Protein AF-A0A084EBQ3-F1 (afdb_monomer_lite)

pLDDT: mean 86.1, std 9.28, range [43.44, 96.06]

Foldseek 3Di:
DVLLVLLLVQLVVLVVVCCVVCVVVVVVCVVCVVVVLVVLVVVLVVVLVVLCVCLVVVLCCCVCVVVVHDCPDPVNVVVVVVSVVVSVVVSVCSNCVVSSVVRSPDNPPCPVHPDDDDDPVRQVVQQPDLDAFFPAADPVPRGTGHDPDPDDDDDDDDPPPQCVPGGVLVRLLRVLDDDDDDDPPCPSCVNRVVNNVVSVPD

Organism: Sphingobium yanoikuyae (NCBI:txid13690)

Radius of gyration: 32.43 Å; chains: 1; bounding box: 69×34×91 Å

Secondary structure (DSSP, 8-state):
-HHHHHHHHHHHHHHHHHHHH-HHHHHHHHHHHHHHHHHHHHHHHHHHHHHHHHHHHHHHHIIIIIS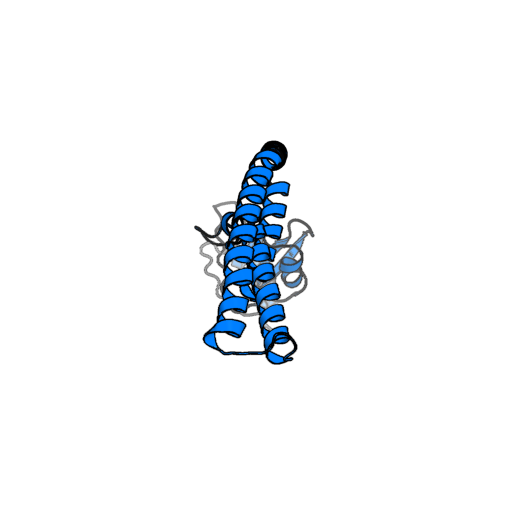---TTSHHHHHHHHHHHHHHHHHHHHHHHHHHHHHH-SS-TTGGG----PPPHHHHTGGGT---SEEEEE-TTT-PEEEE-SS--------TTSSHIIIIIHHHHHH--S------TTSHHHHHHHHHHHHHTT-

InterPro domains:
  IPR003688 Type IV secretion system protein TraG/VirD4 [PF02534] (140-197)
  IPR027417 P-loop containing nucleoside triphosphate hydrolase [SSF52540] (106-197)
  IPR051539 Type IV secretion system coupling protein TraD/TraG/VirD4-like [PTHR37937] (74-196)

Structure (mmCIF, N/CA/C/O backbone):
data_AF-A0A084EBQ3-F1
#
_entry.id   AF-A0A084EBQ3-F1
#
loop_
_atom_site.group_PDB
_atom_site.id
_atom_site.type_symbol
_atom_site.label_atom_id
_atom_site.label_alt_id
_atom_site.label_comp_id
_atom_site.label_asym_id
_atom_site.label_entity_id
_atom_site.label_seq_id
_atom_site.pdbx_PDB_ins_code
_atom_site.Cartn_x
_atom_site.Cartn_y
_atom_site.Cartn_z
_atom_site.occupancy
_atom_site.B_iso_or_equiv
_atom_site.auth_seq_id
_atom_site.auth_comp_id
_atom_site.auth_asym_id
_atom_site.auth_atom_id
_atom_site.pdbx_PDB_model_num
ATOM 1 N N . MET A 1 1 ? 3.895 -2.412 -23.742 1.00 54.97 1 MET A N 1
ATOM 2 C CA . MET A 1 1 ? 4.112 -0.963 -23.518 1.00 54.97 1 MET A CA 1
ATOM 3 C C . MET A 1 1 ? 3.499 -0.474 -22.198 1.00 54.97 1 MET A C 1
ATOM 5 O O . MET A 1 1 ? 4.220 0.134 -21.421 1.00 54.97 1 MET A O 1
ATOM 9 N N . MET A 1 2 ? 2.237 -0.807 -21.876 1.00 67.62 2 MET A N 1
ATOM 10 C CA . MET A 1 2 ? 1.582 -0.364 -20.626 1.00 67.62 2 MET A CA 1
ATOM 11 C C . MET A 1 2 ? 2.294 -0.784 -19.327 1.00 67.62 2 MET A C 1
ATOM 13 O O . MET A 1 2 ? 2.339 -0.007 -18.379 1.00 67.62 2 MET A O 1
ATOM 17 N N . GLU A 1 3 ? 2.893 -1.977 -19.272 1.00 78.19 3 GLU A N 1
ATOM 18 C CA . GLU A 1 3 ? 3.539 -2.455 -18.040 1.00 78.19 3 GLU A CA 1
ATOM 19 C C . GLU A 1 3 ? 4.775 -1.640 -17.645 1.00 78.19 3 GLU A C 1
ATOM 21 O O . GLU A 1 3 ? 4.977 -1.361 -16.467 1.00 78.19 3 GLU A O 1
ATOM 26 N N . TRP A 1 4 ? 5.553 -1.178 -18.624 1.00 81.06 4 TRP A N 1
ATOM 27 C CA . TRP A 1 4 ? 6.735 -0.354 -18.378 1.00 81.06 4 TRP A CA 1
ATOM 28 C C . TRP A 1 4 ? 6.363 1.003 -17.765 1.00 81.06 4 TRP A C 1
ATOM 30 O O . TRP A 1 4 ? 6.951 1.413 -16.768 1.00 81.06 4 TRP A O 1
ATOM 40 N N . PHE A 1 5 ? 5.317 1.656 -18.282 1.00 80.94 5 PHE A N 1
ATOM 41 C CA . PHE A 1 5 ? 4.796 2.897 -17.700 1.00 80.94 5 PHE A CA 1
ATOM 42 C C . PHE A 1 5 ? 4.246 2.683 -16.281 1.00 80.94 5 PHE A C 1
ATOM 44 O O . PHE A 1 5 ? 4.485 3.502 -15.393 1.00 80.94 5 PHE A O 1
ATOM 51 N N . ARG A 1 6 ? 3.575 1.550 -16.023 1.00 80.19 6 ARG A N 1
ATOM 52 C CA . ARG A 1 6 ? 3.124 1.179 -14.668 1.00 80.19 6 ARG A CA 1
ATOM 53 C C . ARG A 1 6 ? 4.294 0.942 -13.713 1.00 80.19 6 ARG A C 1
ATOM 55 O O . ARG A 1 6 ? 4.236 1.365 -12.559 1.00 80.19 6 ARG A O 1
ATOM 62 N N . GLN A 1 7 ? 5.356 0.284 -14.172 1.00 82.50 7 GLN A N 1
ATOM 63 C CA . GLN A 1 7 ? 6.586 0.065 -13.406 1.00 82.50 7 GLN A CA 1
ATOM 64 C C . GLN A 1 7 ? 7.313 1.377 -13.103 1.00 82.50 7 GLN A C 1
ATOM 66 O O . GLN A 1 7 ? 7.697 1.597 -11.958 1.00 82.50 7 GLN A O 1
ATOM 71 N N . LEU A 1 8 ? 7.417 2.285 -14.075 1.00 83.31 8 LEU A N 1
ATOM 72 C CA . LEU A 1 8 ? 7.976 3.621 -13.869 1.00 83.31 8 LEU A CA 1
ATOM 73 C C . LEU A 1 8 ? 7.157 4.420 -12.841 1.00 83.31 8 LEU A C 1
ATOM 75 O O . LEU A 1 8 ? 7.711 4.992 -11.904 1.00 83.31 8 LEU A O 1
ATOM 79 N N . GLY A 1 9 ? 5.825 4.380 -12.945 1.00 83.00 9 GLY A N 1
ATOM 80 C CA . GLY A 1 9 ? 4.931 5.009 -11.970 1.00 83.00 9 GLY A CA 1
ATOM 81 C C . GLY A 1 9 ? 5.001 4.388 -10.567 1.00 83.00 9 GLY A C 1
ATOM 82 O O . GLY A 1 9 ? 4.798 5.082 -9.568 1.00 83.00 9 GLY A O 1
ATOM 83 N N . ARG A 1 10 ? 5.297 3.087 -10.445 1.00 81.69 10 ARG A N 1
ATOM 84 C CA . ARG A 1 10 ? 5.618 2.446 -9.154 1.00 81.69 10 ARG A CA 1
ATOM 85 C C . ARG A 1 10 ? 6.970 2.916 -8.626 1.00 81.69 10 ARG A C 1
ATOM 87 O O . ARG A 1 10 ? 7.037 3.329 -7.473 1.00 81.69 10 ARG A O 1
ATOM 94 N N . ALA A 1 11 ? 7.990 2.947 -9.480 1.00 84.75 11 ALA A N 1
ATOM 95 C CA . ALA A 1 11 ? 9.340 3.374 -9.134 1.00 84.75 11 ALA A CA 1
ATOM 96 C C . ALA A 1 11 ? 9.378 4.787 -8.551 1.00 84.75 11 ALA A C 1
ATOM 98 O O . ALA A 1 11 ? 9.942 4.994 -7.479 1.00 84.75 11 ALA A O 1
ATOM 99 N N . ILE A 1 12 ? 8.705 5.739 -9.200 1.00 86.06 12 ILE A N 1
ATOM 100 C CA . ILE A 1 12 ? 8.641 7.131 -8.735 1.00 86.06 12 ILE A CA 1
ATOM 101 C C . ILE A 1 12 ? 7.932 7.225 -7.376 1.00 86.06 12 ILE A C 1
ATOM 103 O O . ILE A 1 12 ? 8.416 7.904 -6.471 1.00 86.06 12 ILE A O 1
ATOM 107 N N . ARG A 1 13 ? 6.808 6.517 -7.194 1.00 84.12 13 ARG A N 1
ATOM 108 C CA . ARG A 1 13 ? 6.072 6.513 -5.917 1.00 84.12 13 ARG A CA 1
ATOM 109 C C . ARG A 1 13 ? 6.870 5.867 -4.786 1.00 84.12 13 ARG A C 1
ATOM 111 O O . ARG A 1 13 ? 6.850 6.384 -3.671 1.00 84.12 13 ARG A O 1
ATOM 118 N N . ASN A 1 14 ? 7.564 4.767 -5.067 1.00 82.25 14 ASN A N 1
ATOM 119 C CA . ASN A 1 14 ? 8.401 4.071 -4.096 1.00 82.25 14 ASN A CA 1
ATOM 120 C C . ASN A 1 14 ? 9.598 4.936 -3.694 1.00 82.25 14 ASN A C 1
ATOM 122 O O . ASN A 1 14 ? 9.833 5.123 -2.505 1.00 82.25 14 ASN A O 1
ATOM 126 N N . LEU A 1 15 ? 10.279 5.555 -4.661 1.00 85.19 15 LEU A N 1
ATOM 127 C CA . LEU A 1 15 ? 11.369 6.489 -4.393 1.00 85.19 15 LEU A CA 1
ATOM 128 C C . LEU A 1 15 ? 10.903 7.680 -3.541 1.00 85.19 15 LEU A C 1
ATOM 130 O O . LEU A 1 15 ? 11.533 8.002 -2.537 1.00 85.19 15 LEU A O 1
ATOM 134 N N . ALA A 1 16 ? 9.763 8.288 -3.884 1.00 84.44 16 ALA A N 1
ATOM 135 C CA . ALA A 1 16 ? 9.183 9.387 -3.112 1.00 84.44 16 ALA A CA 1
ATOM 136 C C . ALA A 1 16 ? 8.792 8.969 -1.685 1.00 84.44 16 ALA A C 1
ATOM 138 O O . ALA A 1 16 ? 8.904 9.767 -0.755 1.00 84.44 16 ALA A O 1
ATOM 139 N N . ARG A 1 17 ? 8.339 7.725 -1.489 1.00 81.94 17 ARG A N 1
ATOM 140 C CA . ARG A 1 17 ? 8.054 7.179 -0.158 1.00 81.94 17 ARG A CA 1
ATOM 141 C C . ARG A 1 17 ? 9.338 7.010 0.652 1.00 81.94 17 ARG A C 1
ATOM 143 O O . ARG A 1 17 ? 9.395 7.537 1.755 1.00 81.94 17 ARG A O 1
ATOM 150 N N . ILE A 1 18 ? 10.351 6.346 0.092 1.00 81.25 18 ILE A N 1
ATOM 151 C CA . ILE A 1 18 ? 11.638 6.089 0.761 1.00 81.25 18 ILE A CA 1
ATOM 152 C C . ILE A 1 18 ? 12.318 7.408 1.148 1.00 81.25 18 ILE A C 1
ATOM 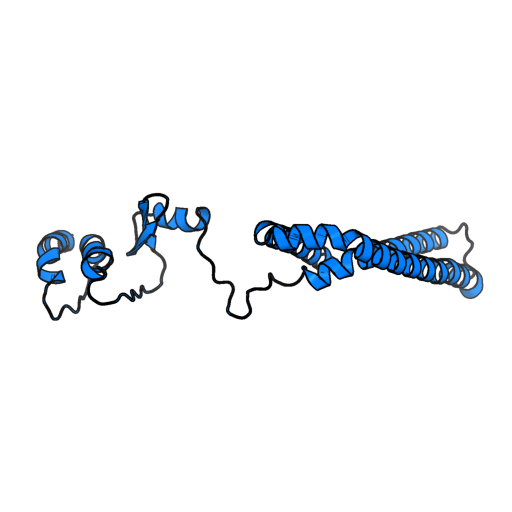154 O O . ILE A 1 18 ? 12.811 7.546 2.266 1.00 81.25 18 ILE A O 1
ATOM 158 N N . ALA A 1 19 ? 12.282 8.405 0.261 1.00 84.50 19 ALA A N 1
ATOM 159 C CA . ALA A 1 19 ? 12.841 9.724 0.537 1.00 84.50 19 ALA A CA 1
ATOM 160 C C . ALA A 1 19 ? 12.131 10.441 1.701 1.00 84.50 19 ALA A C 1
ATOM 162 O O . ALA A 1 19 ? 12.776 11.150 2.468 1.00 84.50 19 ALA A O 1
ATOM 163 N N . ARG A 1 20 ? 10.813 10.241 1.861 1.00 83.56 20 ARG A N 1
ATOM 164 C CA . ARG A 1 20 ? 10.040 10.811 2.978 1.00 83.56 20 ARG A CA 1
ATOM 165 C C . ARG A 1 20 ? 10.254 10.070 4.293 1.00 83.56 20 ARG A C 1
ATOM 167 O O . ARG A 1 20 ? 10.224 10.706 5.339 1.00 83.56 20 ARG A O 1
ATOM 174 N N . THR A 1 21 ? 10.426 8.750 4.258 1.00 83.56 21 THR A N 1
ATOM 175 C CA . THR A 1 21 ? 10.621 7.947 5.475 1.00 83.56 21 THR A CA 1
ATOM 176 C C . THR A 1 21 ? 12.051 8.035 6.003 1.00 83.56 21 THR A C 1
ATOM 178 O O . THR A 1 21 ? 12.240 7.956 7.209 1.00 83.56 21 THR A O 1
ATOM 181 N N . ASN A 1 22 ? 13.047 8.234 5.128 1.00 85.00 22 ASN A N 1
ATOM 182 C CA . ASN A 1 22 ? 14.468 8.259 5.483 1.00 85.00 22 ASN A CA 1
ATOM 183 C C . ASN A 1 22 ? 15.169 9.524 4.942 1.00 85.00 22 ASN A C 1
ATOM 185 O O . ASN A 1 22 ? 15.830 9.463 3.899 1.00 85.00 22 ASN A O 1
ATOM 189 N N . PRO A 1 23 ? 15.085 10.670 5.646 1.00 84.81 23 PRO A N 1
ATOM 190 C CA . PRO A 1 23 ? 15.644 11.937 5.164 1.00 84.81 23 PRO A CA 1
ATOM 191 C C . PRO A 1 23 ? 17.175 11.908 5.047 1.00 84.81 23 PRO A C 1
ATOM 193 O O . PRO A 1 23 ? 17.729 12.462 4.103 1.00 84.81 23 PRO A O 1
ATOM 196 N N . ILE A 1 24 ? 17.867 11.201 5.948 1.00 86.00 24 ILE A N 1
ATOM 197 C CA . ILE A 1 24 ? 19.332 11.050 5.907 1.00 86.00 24 ILE A CA 1
ATOM 198 C C . ILE A 1 24 ? 19.762 10.289 4.646 1.00 86.00 24 ILE A C 1
ATOM 200 O O . ILE A 1 24 ? 20.685 10.714 3.955 1.00 86.00 24 ILE A O 1
ATOM 204 N N . TRP A 1 25 ? 19.061 9.202 4.305 1.00 84.25 25 TRP A N 1
ATOM 205 C CA . TRP A 1 25 ? 19.303 8.466 3.061 1.00 84.25 25 TRP A CA 1
ATOM 206 C C . TRP A 1 25 ? 19.018 9.329 1.828 1.00 84.25 25 TRP A C 1
ATOM 208 O O . TRP A 1 25 ? 19.761 9.271 0.855 1.00 84.25 25 TRP A O 1
ATOM 218 N N . ALA A 1 26 ? 17.970 10.156 1.863 1.00 85.12 26 ALA A N 1
ATOM 219 C CA . ALA A 1 26 ? 17.645 11.045 0.752 1.00 85.12 26 ALA A CA 1
ATOM 220 C C . ALA A 1 26 ? 18.754 12.082 0.509 1.00 85.12 26 ALA A C 1
ATOM 222 O O . ALA A 1 26 ? 19.124 12.319 -0.639 1.00 85.12 26 ALA A O 1
ATOM 223 N N . ILE A 1 27 ? 19.316 12.656 1.578 1.00 85.94 27 ILE A N 1
ATOM 224 C CA . ILE A 1 27 ? 20.422 13.620 1.497 1.00 85.94 27 ILE A CA 1
ATOM 225 C C . ILE A 1 27 ? 21.687 12.944 0.955 1.00 85.94 27 ILE A C 1
ATOM 227 O O . ILE A 1 27 ? 22.300 13.457 0.022 1.00 85.94 27 ILE A O 1
ATOM 231 N N . THR A 1 28 ? 22.069 11.774 1.476 1.00 85.56 28 THR A N 1
ATOM 232 C CA . THR A 1 28 ? 23.263 11.061 0.985 1.00 85.56 28 THR A CA 1
ATOM 233 C C . THR A 1 28 ? 23.095 10.594 -0.458 1.00 85.56 28 THR A C 1
ATOM 235 O O . THR A 1 28 ? 24.011 10.751 -1.268 1.00 85.56 28 THR A O 1
ATOM 238 N N . ALA A 1 29 ? 21.913 10.093 -0.821 1.00 83.62 29 ALA A N 1
ATOM 239 C CA . ALA A 1 29 ? 21.583 9.750 -2.196 1.00 83.62 29 ALA A CA 1
ATOM 240 C C . ALA A 1 29 ? 21.658 10.978 -3.107 1.00 83.62 29 ALA A C 1
ATOM 242 O O . ALA A 1 29 ? 22.213 10.868 -4.194 1.00 83.62 29 ALA A O 1
ATOM 243 N N . LEU A 1 30 ? 21.174 12.146 -2.670 1.00 86.12 30 LEU A N 1
ATOM 244 C CA . LEU A 1 30 ? 21.258 13.387 -3.439 1.00 86.12 30 LEU A CA 1
ATOM 245 C C . LEU A 1 30 ? 22.713 13.796 -3.695 1.00 86.12 30 LEU A C 1
ATOM 247 O O . LEU A 1 30 ? 23.033 14.160 -4.821 1.00 86.12 30 LEU A O 1
ATOM 251 N N . VAL A 1 31 ? 23.593 13.664 -2.700 1.00 87.81 31 VAL A N 1
ATOM 252 C CA . VAL A 1 31 ? 25.025 14.001 -2.813 1.00 87.81 31 VAL A CA 1
ATOM 253 C C . VAL A 1 31 ? 25.773 13.045 -3.748 1.00 87.81 31 VAL A C 1
ATOM 255 O O . VAL A 1 31 ? 26.596 13.483 -4.546 1.00 87.81 31 VAL A O 1
ATOM 258 N N . VAL A 1 32 ? 25.477 11.743 -3.699 1.00 85.19 32 VAL A N 1
ATOM 259 C CA . VAL A 1 32 ? 26.151 10.724 -4.533 1.00 85.19 32 VAL A CA 1
ATOM 260 C C . VAL A 1 32 ? 25.498 10.583 -5.920 1.00 85.19 32 VAL A C 1
ATOM 262 O O . VAL A 1 32 ? 26.120 10.090 -6.868 1.00 85.19 32 VAL A O 1
ATOM 265 N N . SER A 1 33 ? 24.253 11.046 -6.075 1.00 82.38 33 SER A N 1
ATOM 266 C CA . SER A 1 33 ? 23.479 10.928 -7.316 1.00 82.38 33 SER A CA 1
ATOM 267 C C . SER A 1 33 ? 24.140 11.530 -8.556 1.00 82.38 33 SER A C 1
ATOM 269 O O . SER A 1 33 ? 24.047 10.873 -9.593 1.00 82.38 33 SER A O 1
ATOM 271 N N . PRO A 1 34 ? 24.837 12.687 -8.520 1.00 84.94 34 PRO A N 1
ATOM 272 C CA . PRO A 1 34 ? 25.355 13.308 -9.734 1.00 84.94 34 PRO A CA 1
ATOM 273 C C . PRO A 1 34 ? 26.417 12.433 -10.398 1.00 84.94 34 PRO A C 1
ATOM 275 O O . PRO A 1 34 ? 26.389 12.238 -11.608 1.00 84.94 34 PRO A O 1
ATOM 278 N N . VAL A 1 35 ? 27.297 11.814 -9.607 1.00 85.62 35 VAL A N 1
ATOM 279 C CA . VAL A 1 35 ? 28.357 10.929 -10.116 1.00 85.62 35 VAL A CA 1
ATOM 280 C C . VAL A 1 35 ? 27.761 9.670 -10.750 1.00 85.62 35 VAL A C 1
ATOM 282 O O . VAL A 1 35 ? 28.134 9.277 -11.858 1.00 85.62 35 VAL A O 1
ATOM 285 N N . ALA A 1 36 ? 26.793 9.045 -10.075 1.00 83.06 36 ALA A N 1
ATOM 286 C CA . ALA A 1 36 ? 26.108 7.869 -10.602 1.00 83.06 36 ALA A CA 1
ATOM 287 C C . ALA A 1 36 ? 25.281 8.193 -11.859 1.00 83.06 36 ALA A C 1
ATOM 289 O O . ALA A 1 36 ? 25.247 7.385 -12.790 1.00 83.06 36 ALA A O 1
ATOM 290 N N . LEU A 1 37 ? 24.653 9.373 -11.892 1.00 86.12 37 LEU A N 1
ATOM 291 C CA . LEU A 1 37 ? 23.868 9.865 -13.017 1.00 86.12 37 LEU A CA 1
ATOM 292 C C . LEU A 1 37 ? 24.754 10.133 -14.232 1.00 86.12 37 LEU A C 1
ATOM 294 O O . LEU A 1 37 ? 24.433 9.642 -15.306 1.00 86.12 37 LEU A O 1
ATOM 298 N N . ILE A 1 38 ? 25.882 10.829 -14.071 1.00 87.38 38 ILE A N 1
ATOM 299 C CA . ILE A 1 38 ? 26.828 11.108 -15.165 1.00 87.38 38 ILE A CA 1
ATOM 300 C C . ILE A 1 38 ? 27.326 9.803 -15.791 1.00 87.38 38 ILE A C 1
ATOM 302 O O . ILE A 1 38 ? 27.275 9.643 -17.010 1.00 87.38 38 ILE A O 1
ATOM 306 N N . ARG A 1 39 ? 27.733 8.828 -14.966 1.00 88.38 39 ARG A N 1
ATOM 307 C CA . ARG A 1 39 ? 28.162 7.508 -15.454 1.00 88.38 39 ARG A CA 1
ATOM 308 C C . ARG A 1 39 ? 27.054 6.790 -16.232 1.00 88.38 39 ARG A C 1
ATOM 310 O O . ARG A 1 39 ? 27.328 6.169 -17.255 1.00 88.38 39 ARG A O 1
ATOM 317 N N . HIS A 1 40 ? 25.809 6.867 -15.758 1.00 88.56 40 HIS A N 1
ATOM 318 C CA . HIS A 1 40 ? 24.659 6.265 -16.440 1.00 88.56 40 HIS A CA 1
ATOM 319 C C . HIS A 1 40 ? 24.330 6.974 -17.758 1.00 88.56 40 HIS A C 1
ATOM 321 O O . HIS A 1 40 ? 24.162 6.312 -18.779 1.00 88.56 40 HIS A O 1
ATOM 327 N N . LEU A 1 41 ? 24.295 8.308 -17.761 1.00 90.06 41 LEU A N 1
ATOM 328 C CA . LEU A 1 41 ? 24.053 9.113 -18.959 1.00 90.06 41 LEU A CA 1
ATOM 329 C C . LEU A 1 41 ? 25.105 8.841 -20.035 1.00 90.06 41 LEU A C 1
ATOM 331 O O . LEU A 1 41 ? 24.749 8.724 -21.204 1.00 90.06 41 LEU A O 1
ATOM 335 N N . PHE A 1 42 ? 26.369 8.656 -19.647 1.00 92.50 42 PHE A N 1
ATOM 336 C CA . PHE A 1 42 ? 27.422 8.252 -20.574 1.00 92.50 42 PHE A CA 1
ATOM 337 C C . PHE A 1 42 ? 27.138 6.880 -21.206 1.00 92.50 42 PHE A C 1
ATOM 339 O O . PHE A 1 42 ? 27.210 6.737 -22.424 1.00 92.50 42 PHE A O 1
ATOM 346 N N . GLY A 1 43 ? 26.735 5.881 -20.414 1.00 89.25 43 GLY A N 1
ATOM 347 C CA . GLY A 1 43 ? 26.349 4.565 -20.938 1.00 89.25 43 GLY A CA 1
ATOM 348 C C . GLY A 1 43 ? 25.143 4.618 -21.886 1.00 89.25 43 GLY A C 1
ATOM 349 O O . GLY A 1 43 ? 25.150 3.975 -22.936 1.00 89.25 43 GLY A O 1
ATOM 350 N N . VAL A 1 44 ? 24.128 5.424 -21.558 1.00 91.81 44 VAL A N 1
ATOM 351 C CA . VAL A 1 44 ? 22.948 5.643 -22.416 1.00 91.81 44 VAL A CA 1
ATOM 352 C C . VAL A 1 44 ? 23.334 6.349 -23.716 1.00 91.81 44 VAL A C 1
ATOM 354 O O . VAL A 1 44 ? 22.835 5.975 -24.776 1.00 91.81 44 VAL A O 1
ATOM 357 N N . LEU A 1 45 ? 24.241 7.326 -23.652 1.00 93.12 45 LEU A N 1
ATOM 358 C CA . LEU A 1 45 ? 24.766 8.019 -24.826 1.00 93.12 45 LEU A CA 1
ATOM 359 C C . LEU A 1 45 ? 25.513 7.051 -25.748 1.00 93.12 45 LEU A C 1
ATOM 361 O O . LEU A 1 45 ? 25.237 7.021 -26.942 1.00 93.12 45 LEU A O 1
ATOM 365 N N . VAL A 1 46 ? 26.402 6.217 -25.203 1.00 94.31 46 VAL A N 1
ATOM 366 C CA . VAL A 1 46 ? 27.124 5.198 -25.981 1.00 94.31 46 VAL A CA 1
ATOM 367 C C . VAL A 1 46 ? 26.150 4.220 -26.641 1.00 94.31 46 VAL A C 1
ATOM 369 O O . VAL A 1 46 ? 26.264 3.955 -27.836 1.00 94.31 46 VAL A O 1
ATOM 372 N N . LEU A 1 47 ? 25.146 3.729 -25.906 1.00 92.12 47 LEU A N 1
ATOM 373 C CA . LEU A 1 47 ? 24.122 2.842 -26.463 1.00 92.12 47 LEU A CA 1
ATOM 374 C C . LEU A 1 47 ? 23.319 3.521 -27.581 1.00 92.12 47 LEU A C 1
ATOM 376 O O . LEU A 1 47 ? 23.060 2.894 -28.609 1.00 92.12 47 LEU A O 1
ATOM 380 N N . PHE A 1 48 ? 22.930 4.785 -27.394 1.00 93.75 48 PHE A N 1
ATOM 381 C CA . PHE A 1 48 ? 22.245 5.569 -28.421 1.00 93.75 48 PHE A CA 1
ATOM 382 C C . PHE A 1 48 ? 23.110 5.703 -29.672 1.00 93.75 48 PHE A C 1
ATOM 384 O O . PHE A 1 48 ? 22.622 5.412 -30.758 1.00 93.75 48 PHE A O 1
ATOM 391 N N . LEU A 1 49 ? 24.389 6.059 -29.526 1.00 93.88 49 LEU A N 1
ATOM 392 C CA . LEU A 1 49 ? 25.315 6.196 -30.649 1.00 93.88 49 LEU A CA 1
ATOM 393 C C . LEU A 1 49 ? 25.493 4.877 -31.405 1.00 93.88 49 LEU A C 1
ATOM 395 O O . LEU A 1 49 ? 25.396 4.869 -32.627 1.00 93.88 49 LEU A O 1
ATOM 399 N N . ILE A 1 50 ? 25.680 3.756 -30.702 1.00 94.25 50 ILE A N 1
ATOM 400 C CA . ILE A 1 50 ? 25.796 2.430 -31.330 1.00 94.25 50 ILE A CA 1
ATOM 401 C C . ILE A 1 50 ? 24.501 2.067 -32.060 1.00 94.25 50 ILE A C 1
ATOM 403 O O . ILE A 1 50 ? 24.536 1.666 -33.219 1.00 94.25 50 ILE A O 1
ATOM 407 N N . THR A 1 51 ? 23.349 2.228 -31.408 1.00 91.75 51 THR A N 1
ATOM 408 C CA . THR A 1 51 ? 22.049 1.864 -31.994 1.00 91.75 51 THR A CA 1
ATOM 409 C C . THR A 1 51 ? 21.725 2.743 -33.202 1.00 91.75 51 THR A C 1
ATOM 411 O O . THR A 1 51 ? 21.280 2.236 -34.230 1.00 91.75 51 THR A O 1
ATOM 414 N N . ALA A 1 52 ? 21.993 4.046 -33.106 1.00 91.88 52 ALA A N 1
ATOM 415 C CA . ALA A 1 52 ? 21.817 4.998 -34.194 1.00 91.88 52 ALA A CA 1
ATOM 416 C C . ALA A 1 52 ? 22.775 4.718 -35.355 1.00 91.88 52 ALA A C 1
ATOM 418 O O . ALA A 1 52 ? 22.359 4.798 -36.504 1.00 91.88 52 ALA A O 1
ATOM 419 N N . LEU A 1 53 ? 24.023 4.331 -35.081 1.00 94.00 53 LEU A N 1
ATOM 420 C CA . LEU A 1 53 ? 24.983 3.943 -36.112 1.00 94.00 53 LEU A CA 1
ATOM 421 C C . LEU A 1 53 ? 24.543 2.656 -36.822 1.00 94.00 53 LEU A C 1
ATOM 423 O O . LEU A 1 53 ? 24.464 2.620 -38.046 1.00 94.00 53 LEU A O 1
ATOM 427 N N . VAL A 1 54 ? 24.217 1.609 -36.060 1.00 93.44 54 VAL A N 1
ATOM 428 C CA . VAL A 1 54 ? 23.844 0.292 -36.596 1.00 93.44 54 VAL A CA 1
ATOM 429 C C . VAL A 1 54 ? 22.550 0.373 -37.398 1.00 93.44 54 VAL A C 1
ATOM 431 O O . VAL A 1 54 ? 22.509 -0.085 -38.537 1.00 93.44 54 VAL A O 1
ATOM 434 N N . LEU A 1 55 ? 21.496 0.972 -36.841 1.00 92.25 55 LEU A N 1
ATOM 435 C CA . LEU A 1 55 ? 20.205 1.068 -37.523 1.00 92.25 55 LEU A CA 1
ATOM 436 C C . LEU A 1 55 ? 20.202 2.169 -38.589 1.00 92.25 55 LEU A C 1
ATOM 438 O O . LEU A 1 55 ? 19.663 1.965 -39.674 1.00 92.25 55 LEU A O 1
ATOM 442 N N . GLY A 1 56 ? 20.842 3.305 -38.315 1.00 88.06 56 GLY A N 1
ATOM 443 C CA . GLY A 1 56 ? 20.915 4.442 -39.232 1.00 88.06 56 GLY A CA 1
ATOM 444 C C . GLY A 1 56 ? 21.793 4.201 -40.457 1.00 88.06 56 GLY A C 1
ATOM 445 O O . GLY A 1 56 ? 21.555 4.831 -41.480 1.00 88.06 56 GLY A O 1
ATOM 446 N N . LEU A 1 57 ? 22.759 3.276 -40.404 1.00 90.44 57 LEU A N 1
ATOM 447 C CA . LEU A 1 57 ? 23.502 2.822 -41.588 1.00 90.44 57 LEU A CA 1
ATOM 448 C C . LEU A 1 57 ? 22.938 1.518 -42.159 1.00 90.44 57 LEU A C 1
ATOM 450 O O . LEU A 1 57 ? 22.818 1.381 -43.375 1.00 90.44 57 LEU A O 1
ATOM 454 N N . GLY A 1 58 ? 22.564 0.568 -41.301 1.00 90.25 58 GLY A N 1
ATOM 455 C CA . GLY A 1 58 ? 22.097 -0.752 -41.716 1.00 90.25 58 GLY A CA 1
ATOM 456 C C . GLY A 1 58 ? 20.784 -0.705 -42.492 1.00 90.25 58 GLY A C 1
ATOM 457 O O . GLY A 1 58 ? 20.685 -1.303 -43.562 1.00 90.25 58 GLY A O 1
ATOM 458 N N . VAL A 1 59 ? 19.792 0.047 -42.005 1.00 90.69 59 VAL A N 1
ATOM 459 C CA . VAL A 1 59 ? 18.464 0.103 -42.637 1.00 90.69 59 VAL A CA 1
ATOM 460 C C . VAL A 1 59 ? 18.523 0.752 -44.031 1.00 90.69 59 VAL A C 1
ATOM 462 O O . VAL A 1 59 ? 18.025 0.133 -44.972 1.00 90.69 59 VAL A O 1
ATOM 465 N N . PRO A 1 60 ? 19.194 1.905 -44.245 1.00 89.25 60 PRO A N 1
ATOM 466 C CA . PRO A 1 60 ? 19.386 2.457 -45.589 1.00 89.25 60 PRO A CA 1
ATOM 467 C C . PRO A 1 60 ? 20.139 1.544 -46.555 1.00 89.25 60 PRO A C 1
ATOM 469 O O . PRO A 1 60 ? 19.812 1.513 -47.741 1.00 89.25 60 PRO A O 1
ATOM 472 N N . LEU A 1 61 ? 21.151 0.810 -46.078 1.00 89.06 61 LEU A N 1
ATOM 473 C CA . LEU A 1 61 ? 21.904 -0.125 -46.917 1.00 89.06 61 LEU A CA 1
ATOM 474 C C . LEU A 1 61 ? 21.025 -1.292 -47.372 1.00 89.06 61 LEU A C 1
ATOM 476 O O . LEU A 1 61 ? 21.063 -1.652 -48.546 1.00 89.06 61 LEU A O 1
ATOM 480 N N . ILE A 1 62 ? 20.201 -1.838 -46.477 1.00 88.94 62 ILE A N 1
ATOM 481 C CA . ILE A 1 62 ? 19.255 -2.911 -46.802 1.00 88.94 62 ILE A CA 1
ATOM 482 C C . ILE A 1 62 ? 18.184 -2.397 -47.773 1.00 88.94 62 ILE A C 1
ATOM 484 O O . ILE A 1 62 ? 17.970 -2.989 -48.828 1.00 88.94 62 ILE A O 1
ATOM 488 N N . LEU A 1 63 ? 17.544 -1.267 -47.466 1.00 87.81 63 LEU A N 1
ATOM 489 C CA . LEU A 1 63 ? 16.482 -0.716 -48.312 1.00 87.81 63 LEU A CA 1
ATOM 490 C C . LEU A 1 63 ? 16.996 -0.318 -49.701 1.00 87.81 63 LEU A C 1
ATOM 492 O O . LEU A 1 63 ? 16.345 -0.615 -50.698 1.00 87.81 63 LEU A O 1
ATOM 496 N N . GLY A 1 64 ? 18.164 0.321 -49.775 1.00 84.88 64 GLY A N 1
ATOM 497 C CA . GLY A 1 64 ? 18.716 0.828 -51.028 1.00 84.88 64 GLY A CA 1
ATOM 498 C C . GLY A 1 64 ? 19.449 -0.226 -51.858 1.00 84.88 64 GLY A C 1
ATOM 499 O O . GLY A 1 64 ? 19.173 -0.359 -53.044 1.00 84.88 64 GLY A O 1
ATOM 500 N N . LYS A 1 65 ? 20.391 -0.977 -51.266 1.00 84.69 65 LYS A N 1
ATOM 501 C CA . LYS A 1 65 ? 21.231 -1.927 -52.023 1.00 84.69 65 LYS A CA 1
ATOM 502 C C . LYS A 1 65 ? 20.622 -3.318 -52.159 1.00 84.69 65 LYS A C 1
ATOM 504 O O . LYS A 1 65 ? 20.863 -3.956 -53.174 1.00 84.69 65 LYS A O 1
ATOM 509 N N . LEU A 1 66 ? 19.888 -3.802 -51.153 1.00 86.75 66 LEU A N 1
ATOM 510 C CA . LEU A 1 66 ? 19.334 -5.162 -51.177 1.00 86.75 66 LEU A CA 1
ATOM 511 C C . LEU A 1 66 ? 17.924 -5.194 -51.777 1.00 86.75 66 LEU A C 1
ATOM 513 O O . LEU A 1 66 ? 17.615 -6.087 -52.556 1.00 86.75 66 LEU A O 1
ATOM 517 N N . LEU A 1 67 ? 17.084 -4.216 -51.429 1.00 85.62 67 LEU A N 1
ATOM 518 C CA . LEU A 1 67 ? 15.695 -4.124 -51.897 1.00 85.62 67 LEU A CA 1
ATOM 519 C C . LEU A 1 67 ? 15.504 -3.161 -53.081 1.00 85.62 67 LEU A C 1
ATOM 521 O O . LEU A 1 67 ? 14.419 -3.125 -53.653 1.00 85.62 67 LEU A O 1
ATOM 525 N N . GLY A 1 68 ? 16.532 -2.386 -53.451 1.00 86.06 68 GLY A N 1
ATOM 526 C CA . GLY A 1 68 ? 16.487 -1.480 -54.604 1.00 86.06 68 GLY A CA 1
ATOM 527 C C . GLY A 1 68 ? 15.502 -0.315 -54.463 1.00 86.06 68 GLY A C 1
ATOM 528 O O . GLY A 1 68 ? 15.094 0.258 -55.471 1.00 86.06 68 GLY A O 1
ATOM 529 N N . LEU A 1 69 ? 15.080 0.029 -53.241 1.00 88.50 69 LEU A N 1
ATOM 530 C CA . LEU A 1 69 ? 14.064 1.055 -53.021 1.00 88.50 69 LEU A CA 1
ATOM 531 C C . LEU A 1 69 ? 14.653 2.463 -53.218 1.00 88.50 69 LEU A C 1
ATOM 533 O O . LEU A 1 69 ? 15.642 2.810 -52.560 1.00 88.50 69 LEU A O 1
ATOM 537 N N . PRO A 1 70 ? 14.027 3.304 -54.063 1.00 87.44 70 PRO A N 1
ATOM 538 C CA . PRO A 1 70 ? 14.396 4.708 -54.202 1.00 87.44 70 PRO A CA 1
ATOM 539 C C . PRO A 1 70 ? 14.216 5.467 -52.881 1.00 87.44 70 PRO A C 1
ATOM 541 O O . PRO A 1 70 ? 13.254 5.232 -52.145 1.00 87.44 70 PRO A O 1
ATOM 544 N N . ARG A 1 71 ? 15.129 6.395 -52.566 1.00 83.38 71 ARG A N 1
ATOM 545 C CA . ARG A 1 71 ? 15.097 7.166 -51.303 1.00 83.38 71 ARG A CA 1
ATOM 546 C C . ARG A 1 71 ? 13.902 8.118 -51.197 1.00 83.38 71 ARG A C 1
ATOM 548 O O . ARG A 1 71 ? 13.515 8.503 -50.097 1.00 83.38 71 ARG A O 1
ATOM 555 N N . ASP A 1 72 ? 13.346 8.513 -52.328 1.00 85.00 72 ASP A N 1
ATOM 556 C CA . ASP A 1 72 ? 12.151 9.342 -52.485 1.00 85.00 72 ASP A CA 1
ATOM 557 C C . ASP A 1 72 ? 10.849 8.536 -52.367 1.00 85.00 72 ASP A C 1
ATOM 559 O O . ASP A 1 72 ? 9.778 9.117 -52.214 1.00 85.00 72 ASP A O 1
ATOM 563 N N . SER A 1 73 ? 10.924 7.201 -52.362 1.00 90.81 73 SER A N 1
ATOM 564 C CA . SER A 1 73 ? 9.753 6.358 -52.140 1.00 90.81 73 SER A CA 1
ATOM 565 C C . SER A 1 73 ? 9.156 6.599 -50.753 1.00 90.81 73 SER A C 1
ATOM 567 O O . SER A 1 73 ? 9.851 6.551 -49.733 1.00 90.81 73 SER A O 1
ATOM 569 N N . ASN A 1 74 ? 7.831 6.746 -50.701 1.00 90.69 74 ASN A N 1
ATOM 570 C CA . ASN A 1 74 ? 7.072 6.828 -49.450 1.00 90.69 74 ASN A CA 1
ATOM 571 C C . ASN A 1 74 ? 7.387 5.650 -48.513 1.00 90.69 74 ASN A C 1
ATOM 573 O O . ASN A 1 74 ? 7.463 5.825 -47.300 1.00 90.69 74 ASN A O 1
ATOM 577 N N . ILE A 1 75 ? 7.628 4.459 -49.071 1.00 87.50 75 ILE A N 1
ATOM 578 C CA . ILE A 1 75 ? 7.969 3.256 -48.302 1.00 87.50 75 ILE A CA 1
ATOM 579 C C . ILE A 1 75 ? 9.320 3.436 -47.602 1.00 87.50 75 ILE A C 1
ATOM 581 O O . ILE A 1 75 ? 9.433 3.160 -46.409 1.00 87.50 75 ILE A O 1
ATOM 585 N N . TYR A 1 76 ? 10.329 3.949 -48.314 1.00 90.25 76 TYR A N 1
ATOM 586 C CA . TYR A 1 76 ? 11.649 4.217 -47.742 1.00 90.25 76 TYR A CA 1
ATOM 587 C C . TYR A 1 76 ? 11.547 5.216 -46.580 1.00 90.25 76 TYR A C 1
ATOM 589 O O . TYR A 1 76 ? 12.074 4.969 -45.494 1.00 90.25 76 TYR A O 1
ATOM 597 N N . GLN A 1 77 ? 10.804 6.307 -46.775 1.00 89.69 77 GLN A N 1
ATOM 598 C CA . GLN A 1 77 ? 10.617 7.347 -45.759 1.00 89.69 77 GLN A CA 1
ATOM 599 C C . GLN A 1 77 ? 9.876 6.832 -44.517 1.00 89.69 77 GLN A C 1
ATOM 601 O O . GLN A 1 77 ? 10.296 7.101 -43.390 1.00 89.69 77 GLN A O 1
ATOM 606 N N . ILE A 1 78 ? 8.823 6.028 -44.700 1.00 92.12 78 ILE A N 1
ATOM 607 C CA . ILE A 1 78 ? 8.080 5.417 -43.588 1.00 92.12 78 ILE A CA 1
ATOM 608 C C . ILE A 1 78 ? 8.993 4.500 -42.769 1.00 92.12 78 ILE A C 1
ATOM 610 O O . ILE A 1 78 ? 9.017 4.598 -41.540 1.00 92.12 78 ILE A O 1
ATOM 614 N N . VAL A 1 79 ? 9.779 3.636 -43.418 1.00 91.06 79 VAL A N 1
ATOM 615 C CA . VAL A 1 79 ? 10.679 2.712 -42.708 1.00 91.06 79 VAL A CA 1
ATOM 616 C C . VAL A 1 79 ? 11.775 3.471 -41.954 1.00 91.06 79 VAL A C 1
ATOM 618 O O . VAL A 1 79 ? 12.098 3.122 -40.815 1.00 91.06 79 VAL A O 1
ATOM 621 N N . MET A 1 80 ? 12.309 4.549 -42.528 1.00 91.25 80 MET A N 1
ATOM 622 C CA . MET A 1 80 ? 13.273 5.412 -41.841 1.00 91.25 80 MET A CA 1
ATOM 623 C C . MET A 1 80 ? 12.663 6.123 -40.626 1.00 91.25 80 MET A C 1
ATOM 625 O O . MET A 1 80 ? 13.293 6.173 -39.567 1.00 91.25 80 MET A O 1
ATOM 629 N N . MET A 1 81 ? 11.420 6.600 -40.727 1.00 92.75 81 MET A N 1
ATOM 630 C CA . MET A 1 81 ? 10.710 7.214 -39.601 1.00 92.75 81 MET A CA 1
ATOM 631 C C . MET A 1 81 ? 10.454 6.206 -38.471 1.00 92.75 81 MET A C 1
ATOM 633 O O . MET A 1 81 ? 10.695 6.509 -37.300 1.00 92.75 81 MET A O 1
ATOM 637 N N . LEU A 1 82 ? 10.040 4.980 -38.811 1.00 93.44 82 LEU A N 1
ATOM 638 C CA . LEU A 1 82 ? 9.878 3.893 -37.840 1.00 93.44 82 LEU A CA 1
ATOM 639 C C . LEU A 1 82 ? 11.207 3.523 -37.176 1.00 93.44 82 LEU A C 1
ATOM 641 O O . LEU A 1 82 ? 11.249 3.287 -35.971 1.00 93.44 82 LEU A O 1
ATOM 645 N N . THR A 1 83 ? 12.301 3.528 -37.934 1.00 91.44 83 THR A N 1
ATOM 646 C CA . THR A 1 83 ? 13.647 3.270 -37.406 1.00 91.44 83 THR A CA 1
ATOM 647 C C . THR A 1 83 ? 14.052 4.339 -36.390 1.00 91.44 83 THR A C 1
ATOM 649 O O . THR A 1 83 ? 14.518 4.007 -35.299 1.00 91.44 83 THR A O 1
ATOM 652 N N . GLY A 1 84 ? 13.794 5.616 -36.689 1.00 91.06 84 GLY A N 1
ATOM 653 C CA . GLY A 1 84 ? 14.000 6.719 -35.747 1.00 91.06 84 GLY A CA 1
ATOM 654 C C . GLY A 1 84 ? 13.157 6.575 -34.476 1.00 91.06 84 GLY A C 1
ATOM 655 O O . GLY A 1 84 ? 13.670 6.746 -33.369 1.00 91.06 84 GLY A O 1
ATOM 656 N N . LEU A 1 85 ? 11.890 6.174 -34.617 1.00 93.12 85 LEU A N 1
ATOM 657 C CA . LEU A 1 85 ? 11.009 5.900 -33.481 1.00 93.12 85 LEU A CA 1
ATOM 658 C C . LEU A 1 85 ? 11.541 4.752 -32.609 1.00 93.12 85 LEU A C 1
ATOM 660 O O . LEU A 1 85 ? 11.515 4.850 -31.383 1.00 93.12 85 LEU A O 1
ATOM 664 N N . VAL A 1 86 ? 12.057 3.679 -33.215 1.00 92.56 86 VAL A N 1
ATOM 665 C CA . VAL A 1 86 ? 12.656 2.554 -32.483 1.00 92.56 86 VAL A CA 1
ATOM 666 C C . VAL A 1 86 ? 13.892 3.003 -31.708 1.00 92.56 86 VAL A C 1
ATOM 668 O O . VAL A 1 86 ? 13.984 2.708 -30.516 1.00 92.56 86 VAL A O 1
ATOM 671 N N . ILE A 1 87 ? 14.799 3.757 -32.338 1.00 92.31 87 ILE A N 1
ATOM 672 C CA . ILE A 1 87 ? 15.986 4.312 -31.666 1.00 92.31 87 ILE A CA 1
ATOM 673 C C . ILE A 1 87 ? 15.549 5.153 -30.461 1.00 92.31 87 ILE A C 1
ATOM 675 O O . ILE A 1 87 ? 16.026 4.934 -29.347 1.00 92.31 87 ILE A O 1
ATOM 679 N N . PHE A 1 88 ? 14.582 6.053 -30.656 1.00 92.38 88 PHE A N 1
ATOM 680 C CA . PHE A 1 88 ? 14.054 6.899 -29.590 1.00 92.38 88 PHE A CA 1
ATOM 681 C C . PHE A 1 88 ? 13.477 6.083 -28.423 1.00 92.38 88 PHE A C 1
ATOM 683 O O . PHE A 1 88 ? 13.823 6.325 -27.266 1.00 92.38 88 PHE A O 1
ATOM 690 N N . LEU A 1 89 ? 12.637 5.082 -28.704 1.00 91.00 89 LEU A N 1
ATOM 691 C CA . LEU A 1 89 ? 12.022 4.241 -27.673 1.00 91.00 89 LEU A CA 1
ATOM 692 C C . LEU A 1 89 ? 13.051 3.390 -26.915 1.00 91.00 89 LEU A C 1
ATOM 694 O O . LEU A 1 89 ? 12.921 3.215 -25.701 1.00 91.00 89 LEU A O 1
ATOM 698 N N . VAL A 1 90 ? 14.076 2.875 -27.600 1.00 90.50 90 VAL A N 1
ATOM 699 C CA . VAL A 1 90 ? 15.170 2.113 -26.978 1.00 90.50 90 VAL A CA 1
ATOM 700 C C . VAL A 1 90 ? 15.967 3.003 -26.027 1.00 90.50 90 VAL A C 1
ATOM 702 O O . VAL A 1 90 ? 16.189 2.620 -24.876 1.00 90.50 90 VAL A O 1
ATOM 705 N N . THR A 1 91 ? 16.331 4.210 -26.456 1.00 90.31 91 THR A N 1
ATOM 706 C CA . THR A 1 91 ? 17.067 5.169 -25.621 1.00 90.31 91 THR A CA 1
ATOM 707 C C . THR A 1 91 ? 16.238 5.644 -24.436 1.00 90.31 91 THR A C 1
ATOM 709 O O . THR A 1 91 ? 16.734 5.663 -23.308 1.00 90.31 91 THR A O 1
ATOM 712 N N . LEU A 1 92 ? 14.955 5.943 -24.653 1.00 90.06 92 LEU A N 1
ATOM 713 C CA . LEU A 1 92 ? 14.027 6.304 -23.585 1.00 90.06 92 LEU A CA 1
ATOM 714 C C . LEU A 1 92 ? 13.920 5.178 -22.547 1.00 90.06 92 LEU A C 1
ATOM 716 O O . LEU A 1 92 ? 13.975 5.424 -21.342 1.00 90.06 92 LEU A O 1
ATOM 720 N N . ARG A 1 93 ? 13.824 3.923 -22.996 1.00 88.88 93 ARG A N 1
ATOM 721 C CA . ARG A 1 93 ? 13.792 2.762 -22.101 1.00 88.88 93 ARG A CA 1
ATOM 722 C C . ARG A 1 93 ? 15.091 2.621 -21.307 1.00 88.88 93 ARG A C 1
ATOM 724 O O . ARG A 1 93 ? 15.018 2.413 -20.096 1.00 88.88 93 ARG A O 1
ATOM 731 N N . ALA A 1 94 ? 16.245 2.746 -21.960 1.00 89.94 94 ALA A N 1
ATOM 732 C CA . ALA A 1 94 ? 17.559 2.641 -21.325 1.00 89.94 94 ALA A CA 1
ATOM 733 C C . ALA A 1 94 ? 17.782 3.733 -20.266 1.00 89.94 94 ALA A C 1
ATOM 735 O O . ALA A 1 94 ? 18.345 3.463 -19.203 1.00 89.94 94 ALA A O 1
ATOM 736 N N . LEU A 1 95 ? 17.267 4.944 -20.508 1.00 90.00 95 LEU A N 1
ATOM 737 C CA . LEU A 1 95 ? 17.350 6.061 -19.571 1.00 90.00 95 LEU A CA 1
ATOM 738 C C . LEU A 1 95 ? 16.705 5.729 -18.216 1.00 90.00 95 LEU A C 1
ATOM 740 O O . LEU A 1 95 ? 17.326 5.947 -17.177 1.00 90.00 95 LEU A O 1
ATOM 744 N N . PHE A 1 96 ? 15.502 5.145 -18.215 1.00 87.88 96 PHE A N 1
ATOM 745 C CA . PHE A 1 96 ? 14.743 4.857 -16.986 1.00 87.88 96 PHE A CA 1
ATOM 746 C C . PHE A 1 96 ? 14.908 3.430 -16.444 1.00 87.88 96 PHE A C 1
ATOM 748 O O . PHE A 1 96 ? 14.394 3.109 -15.370 1.00 87.88 96 PHE A O 1
ATOM 755 N N . GLN A 1 97 ? 15.633 2.560 -17.145 1.00 86.69 97 GLN A N 1
ATOM 756 C CA . GLN A 1 97 ? 15.852 1.172 -16.740 1.00 86.69 97 GLN A CA 1
ATOM 757 C C . GLN A 1 97 ? 16.421 0.993 -15.317 1.00 86.69 97 GLN A C 1
ATOM 759 O O . GLN A 1 97 ? 15.843 0.200 -14.570 1.00 86.69 97 GLN A O 1
ATOM 764 N N . PRO A 1 98 ? 17.480 1.700 -14.869 1.00 83.81 98 PRO A N 1
ATOM 765 C CA . PRO A 1 98 ? 18.007 1.504 -13.514 1.00 83.81 98 PRO A CA 1
ATOM 766 C C . PRO A 1 98 ? 17.023 1.948 -12.428 1.00 83.81 98 PRO A C 1
ATOM 768 O O . PRO A 1 98 ? 16.982 1.348 -11.355 1.00 83.81 98 PRO A O 1
ATOM 771 N N . LEU A 1 99 ? 16.201 2.963 -12.709 1.00 84.31 99 LEU A N 1
ATOM 772 C CA . LEU A 1 99 ? 15.157 3.425 -11.800 1.00 84.31 99 LEU A CA 1
ATOM 773 C C . LEU A 1 99 ? 14.074 2.349 -11.629 1.00 84.31 99 LEU A C 1
ATOM 775 O O . LEU A 1 99 ? 13.664 2.051 -10.509 1.00 84.31 99 LEU A O 1
ATOM 779 N N . ILE A 1 100 ? 13.654 1.730 -12.734 1.00 83.56 100 ILE A N 1
ATOM 780 C CA . ILE A 1 100 ? 12.657 0.653 -12.732 1.00 83.56 100 ILE A CA 1
ATOM 781 C C . ILE A 1 100 ? 13.200 -0.610 -12.058 1.00 83.56 100 ILE A C 1
ATOM 783 O O . ILE A 1 100 ? 12.489 -1.221 -11.269 1.00 83.56 100 ILE A O 1
ATOM 787 N N . LEU A 1 101 ? 14.452 -0.989 -12.308 1.00 81.44 101 LEU A N 1
ATOM 788 C CA . LEU A 1 101 ? 15.043 -2.174 -11.680 1.00 81.44 101 LEU A CA 1
ATOM 789 C C . LEU A 1 101 ? 15.236 -1.999 -10.169 1.00 81.44 101 LEU A C 1
ATOM 791 O O . LEU A 1 101 ? 15.039 -2.950 -9.421 1.00 81.44 101 LEU A O 1
ATOM 795 N N . ARG A 1 102 ? 15.590 -0.792 -9.708 1.00 79.81 102 ARG A N 1
ATOM 796 C CA . ARG A 1 102 ? 15.805 -0.522 -8.276 1.00 79.81 102 ARG A CA 1
ATOM 797 C C . ARG A 1 102 ? 14.520 -0.265 -7.497 1.00 79.81 102 ARG A C 1
ATOM 799 O O . ARG A 1 102 ? 14.440 -0.653 -6.340 1.00 79.81 102 ARG A O 1
ATOM 806 N N . TYR A 1 103 ? 13.536 0.401 -8.101 1.00 79.75 103 TYR A N 1
ATOM 807 C CA . TYR A 1 103 ? 12.351 0.881 -7.376 1.00 79.75 103 TYR A CA 1
ATOM 808 C C . TYR A 1 103 ? 11.018 0.461 -8.007 1.00 79.75 103 TYR A C 1
ATOM 810 O O . TYR A 1 103 ? 9.970 0.642 -7.390 1.00 79.75 103 TYR A O 1
ATOM 818 N N . GLY A 1 104 ? 11.023 -0.074 -9.229 1.00 70.56 104 GLY A N 1
ATOM 819 C CA . GLY A 1 104 ? 9.822 -0.430 -9.996 1.00 70.56 104 GLY A CA 1
ATOM 820 C C . GLY A 1 104 ? 9.217 -1.791 -9.658 1.00 70.56 104 GLY A C 1
ATOM 821 O O . GLY A 1 104 ? 8.153 -2.120 -10.192 1.00 70.56 104 GLY A O 1
ATOM 822 N N . GLY A 1 105 ? 9.856 -2.557 -8.767 1.00 70.38 105 GLY A N 1
ATOM 823 C CA . GLY A 1 105 ? 9.262 -3.749 -8.168 1.00 70.38 105 GLY A CA 1
ATOM 824 C C . GLY A 1 105 ? 7.970 -3.432 -7.394 1.00 70.38 105 GLY A C 1
ATOM 825 O O . GLY A 1 105 ? 7.687 -2.262 -7.092 1.00 70.38 105 GLY A O 1
ATOM 826 N N . PRO A 1 106 ? 7.154 -4.455 -7.064 1.00 62.44 106 PRO A N 1
ATOM 827 C CA . PRO A 1 106 ? 6.159 -4.332 -5.996 1.00 62.44 106 PRO A CA 1
ATOM 828 C C . PRO A 1 106 ? 6.837 -3.694 -4.780 1.00 62.44 106 PRO A C 1
ATOM 830 O O . PRO A 1 106 ? 8.016 -3.960 -4.553 1.00 62.44 106 PRO A O 1
ATOM 833 N N . ALA A 1 107 ? 6.153 -2.781 -4.082 1.00 61.78 107 ALA A N 1
ATOM 834 C CA . ALA A 1 107 ? 6.752 -2.069 -2.956 1.00 61.78 107 ALA A CA 1
ATOM 835 C C . ALA A 1 107 ? 7.426 -3.089 -2.024 1.00 61.78 107 ALA A C 1
ATOM 837 O O . ALA A 1 107 ? 6.766 -3.989 -1.518 1.00 61.78 107 ALA A O 1
ATOM 838 N N . GLY A 1 108 ? 8.753 -2.996 -1.908 1.00 55.91 108 GLY A N 1
ATOM 839 C CA . GLY A 1 108 ? 9.556 -3.926 -1.128 1.00 55.91 108 GLY A CA 1
ATOM 840 C C . GLY A 1 108 ? 9.240 -3.755 0.347 1.00 55.91 108 GLY A C 1
ATOM 841 O O . GLY A 1 108 ? 9.816 -2.890 0.987 1.00 55.91 108 GLY A O 1
ATOM 842 N N . ASP A 1 109 ? 8.266 -4.525 0.809 1.00 55.31 109 ASP A N 1
ATOM 843 C CA . ASP A 1 109 ? 8.023 -4.919 2.202 1.00 55.31 109 ASP A CA 1
ATOM 844 C C . ASP A 1 109 ? 7.120 -6.171 2.283 1.00 55.31 109 ASP A C 1
ATOM 846 O O . ASP A 1 109 ? 6.923 -6.740 3.353 1.00 55.31 109 ASP A O 1
ATOM 850 N N . ASP A 1 110 ? 6.623 -6.680 1.148 1.00 56.31 110 ASP A N 1
ATOM 851 C CA . ASP A 1 110 ? 5.657 -7.783 1.113 1.00 56.31 110 ASP A CA 1
ATOM 852 C C . ASP A 1 110 ? 6.264 -9.181 1.365 1.00 56.31 110 ASP A C 1
ATOM 854 O O . ASP A 1 110 ? 5.542 -10.173 1.266 1.00 56.31 110 ASP A O 1
ATOM 858 N N . THR A 1 111 ? 7.548 -9.311 1.730 1.00 58.22 111 THR A N 1
ATOM 859 C CA . THR A 1 111 ? 8.167 -10.622 2.045 1.00 58.22 111 THR A CA 1
ATOM 860 C C . THR A 1 111 ? 7.441 -11.336 3.193 1.00 58.22 111 THR A C 1
ATOM 862 O O . THR A 1 111 ? 7.398 -12.564 3.235 1.00 58.22 111 THR A O 1
ATOM 865 N N . HIS A 1 112 ? 6.818 -10.570 4.093 1.00 64.25 112 HIS A N 1
ATOM 866 C CA . HIS A 1 112 ? 5.983 -11.073 5.189 1.00 64.25 112 HIS A CA 1
ATOM 867 C C . HIS A 1 112 ? 4.514 -10.623 5.080 1.00 64.25 112 HIS A C 1
ATOM 869 O O . HIS A 1 112 ? 3.744 -10.764 6.030 1.00 64.25 112 HIS A O 1
ATOM 875 N N . GLY A 1 113 ? 4.112 -10.120 3.908 1.00 62.38 113 GLY A N 1
ATOM 876 C CA . GLY A 1 113 ? 2.772 -9.616 3.622 1.00 62.38 113 GLY A CA 1
ATOM 877 C C . GLY A 1 113 ? 2.664 -8.091 3.658 1.00 62.38 113 GLY A C 1
ATOM 878 O O . GLY A 1 113 ? 3.393 -7.397 4.356 1.00 62.38 113 GLY A O 1
ATOM 879 N N . SER A 1 114 ? 1.689 -7.565 2.920 1.00 72.62 114 SER A N 1
ATOM 880 C CA . SER A 1 114 ? 1.456 -6.127 2.741 1.00 72.62 114 SER A CA 1
ATOM 881 C C . SER A 1 114 ? 0.671 -5.485 3.897 1.00 72.62 114 SER A C 1
ATOM 883 O O . SER A 1 114 ? -0.118 -4.554 3.686 1.00 72.62 114 SER A O 1
ATOM 885 N N . ALA A 1 115 ? 0.779 -6.044 5.106 1.00 78.88 115 ALA A N 1
ATOM 886 C CA . ALA A 1 115 ? -0.012 -5.617 6.251 1.00 78.88 115 ALA A CA 1
ATOM 887 C C . ALA A 1 115 ? 0.393 -4.199 6.666 1.00 78.88 115 ALA A C 1
ATOM 889 O O . ALA A 1 115 ? 1.558 -3.901 6.915 1.00 78.88 115 ALA A O 1
ATOM 890 N N . ARG A 1 116 ? -0.591 -3.308 6.757 1.00 84.25 116 ARG A N 1
ATOM 891 C CA . ARG A 1 116 ? -0.401 -1.933 7.219 1.00 84.25 116 ARG A CA 1
ATOM 892 C C . ARG A 1 116 ? -1.593 -1.487 8.042 1.00 84.25 116 ARG A C 1
ATOM 894 O O . ARG A 1 116 ? -2.692 -2.021 7.898 1.00 84.25 116 ARG A O 1
ATOM 901 N N . PHE A 1 117 ? -1.396 -0.449 8.847 1.00 84.88 117 PHE A N 1
ATOM 902 C CA . PHE A 1 117 ? -2.517 0.221 9.491 1.00 84.88 117 PHE A CA 1
ATOM 903 C C . PHE A 1 117 ? -3.487 0.794 8.448 1.00 84.88 117 PHE A C 1
ATOM 905 O O . PHE A 1 117 ? -3.088 1.272 7.375 1.00 84.88 117 PHE A O 1
ATOM 912 N N . ALA A 1 118 ? -4.775 0.721 8.777 1.00 86.88 118 ALA A N 1
ATOM 913 C CA . ALA A 1 118 ? -5.839 1.285 7.964 1.00 86.88 118 ALA A CA 1
ATOM 914 C C . ALA A 1 118 ? -5.724 2.816 7.905 1.00 86.88 118 ALA A C 1
ATOM 916 O O . ALA A 1 118 ? -5.341 3.478 8.872 1.00 86.88 118 ALA A O 1
ATOM 917 N N . THR A 1 119 ? -6.062 3.379 6.752 1.00 88.94 119 THR A N 1
ATOM 918 C CA . THR A 1 119 ? -6.177 4.824 6.541 1.00 88.94 119 THR A CA 1
ATOM 919 C C . THR A 1 119 ? -7.542 5.336 6.991 1.00 88.94 119 THR A C 1
ATOM 921 O O . THR A 1 119 ? -8.505 4.579 7.076 1.00 88.94 119 THR A O 1
ATOM 924 N N . ASP A 1 120 ? -7.663 6.650 7.185 1.00 89.00 120 ASP A N 1
ATOM 925 C CA . ASP A 1 120 ? -8.919 7.275 7.630 1.00 89.00 120 ASP A CA 1
ATOM 926 C C . ASP A 1 120 ? -10.072 7.055 6.636 1.00 89.00 120 ASP A C 1
ATOM 928 O O . ASP A 1 120 ? -11.237 6.996 7.014 1.00 89.00 120 ASP A O 1
ATOM 932 N N . ARG A 1 121 ? -9.757 6.889 5.344 1.00 89.25 121 ARG A N 1
ATOM 933 C CA . ARG A 1 121 ? -10.751 6.550 4.314 1.00 89.25 121 ARG A CA 1
ATOM 934 C C . ARG A 1 121 ? -11.262 5.116 4.448 1.00 89.25 121 ARG A C 1
ATOM 936 O O . ARG A 1 121 ? -12.421 4.872 4.139 1.00 89.25 121 ARG A O 1
ATOM 943 N N . GLU A 1 122 ? -10.414 4.198 4.905 1.00 89.56 122 GLU A N 1
ATOM 944 C CA . GLU A 1 122 ? -10.752 2.784 5.110 1.00 89.56 122 GLU A CA 1
ATOM 945 C C . GLU A 1 122 ? -11.493 2.564 6.435 1.00 89.56 122 GLU A C 1
ATOM 947 O O . GLU A 1 122 ? -12.367 1.706 6.507 1.00 89.56 122 GLU A O 1
ATOM 952 N N . THR A 1 123 ? -11.205 3.360 7.471 1.00 91.25 123 THR A N 1
ATOM 953 C CA . THR A 1 123 ? -11.926 3.297 8.755 1.00 91.25 123 THR A CA 1
ATOM 954 C C . THR A 1 123 ? -13.271 4.018 8.719 1.00 91.25 123 THR A C 1
ATOM 956 O O . THR A 1 123 ? -14.200 3.609 9.412 1.00 91.25 123 THR A O 1
ATOM 959 N N . LYS A 1 124 ? -13.421 5.061 7.891 1.00 90.00 124 LYS A N 1
ATOM 960 C CA . LYS A 1 124 ? -14.666 5.833 7.756 1.00 90.00 124 LYS A CA 1
ATOM 961 C C . LYS A 1 124 ? -15.934 4.983 7.556 1.00 90.00 124 LYS A C 1
ATOM 963 O O . LYS A 1 124 ? -16.874 5.226 8.310 1.00 90.00 124 LYS A O 1
ATOM 968 N N . PRO A 1 125 ? -16.009 4.009 6.625 1.00 90.31 125 PRO A N 1
ATOM 969 C CA . PRO A 1 125 ? -17.219 3.196 6.462 1.00 90.31 125 PRO A CA 1
ATOM 970 C C . PRO A 1 125 ? -17.554 2.375 7.717 1.00 90.31 125 PRO A C 1
ATOM 972 O O . PRO A 1 125 ? -18.722 2.249 8.075 1.00 90.31 125 PRO A O 1
ATOM 975 N N . LEU A 1 126 ? -16.537 1.894 8.439 1.00 91.06 126 LEU A N 1
ATOM 976 C CA . LEU A 1 126 ? -16.711 1.166 9.701 1.00 91.06 126 LEU A CA 1
ATOM 977 C C . LEU A 1 126 ? -17.221 2.074 10.832 1.00 91.06 126 LEU A C 1
ATOM 979 O O . LEU A 1 126 ? -17.822 1.592 11.782 1.00 91.06 126 LEU A O 1
ATOM 983 N N . ALA A 1 127 ? -16.980 3.384 10.745 1.00 90.81 127 ALA A N 1
ATOM 984 C CA . ALA A 1 127 ? -17.410 4.372 11.736 1.00 90.81 127 ALA A CA 1
ATOM 985 C C . ALA A 1 127 ? -18.779 5.012 11.435 1.00 90.81 127 ALA A C 1
ATOM 987 O O . ALA A 1 127 ? -19.247 5.843 12.217 1.00 90.81 127 ALA A O 1
ATOM 988 N N . GLN A 1 128 ? -19.374 4.718 10.275 1.00 83.88 128 GLN A N 1
ATOM 989 C CA . GLN A 1 128 ? -20.628 5.324 9.811 1.00 83.88 128 GLN A CA 1
ATOM 990 C C . GLN A 1 128 ? -21.825 4.387 9.947 1.00 83.88 128 GLN A C 1
ATOM 992 O O . GLN A 1 128 ? -22.922 4.854 10.245 1.00 83.88 128 GLN A O 1
ATOM 997 N N . ASN A 1 129 ? -21.617 3.087 9.743 1.00 68.94 129 ASN A N 1
ATOM 998 C CA . ASN A 1 129 ? -22.686 2.104 9.832 1.00 68.94 129 ASN A CA 1
ATOM 999 C C . ASN A 1 129 ? -22.973 1.799 11.304 1.00 68.94 129 ASN A C 1
ATOM 1001 O O . ASN A 1 129 ? -22.076 1.393 12.038 1.00 68.94 129 ASN A O 1
ATOM 1005 N N . GLY A 1 130 ? -24.217 2.023 11.733 1.00 73.38 130 GLY A N 1
ATOM 1006 C CA . GLY A 1 130 ? -24.684 1.691 13.083 1.00 73.38 130 GLY A CA 1
ATOM 1007 C C . GLY A 1 130 ? -24.844 0.188 13.322 1.00 73.38 130 GLY A C 1
ATOM 1008 O O . GLY A 1 130 ? -24.940 -0.230 14.471 1.00 73.38 130 GLY A O 1
ATOM 1009 N N . ASP A 1 131 ? -24.805 -0.607 12.254 1.00 81.44 131 ASP A N 1
ATOM 1010 C CA . ASP A 1 131 ? -25.092 -2.037 12.282 1.00 81.44 131 ASP A CA 1
ATOM 1011 C C . ASP A 1 131 ? -23.818 -2.891 12.311 1.00 81.44 131 ASP A C 1
ATOM 1013 O O . ASP A 1 131 ? -22.751 -2.499 11.825 1.00 81.44 131 ASP A O 1
ATOM 1017 N N . GLY A 1 132 ? -23.948 -4.103 12.850 1.00 88.75 132 GLY A N 1
ATOM 1018 C CA . GLY A 1 132 ? -22.869 -5.084 12.940 1.00 88.75 132 GLY A CA 1
ATOM 1019 C C . GLY A 1 132 ? -22.123 -5.069 14.273 1.00 88.75 132 GLY A C 1
ATOM 1020 O O . GLY A 1 132 ? -22.426 -4.304 15.190 1.00 88.75 132 GLY A O 1
ATOM 1021 N N . LEU A 1 133 ? -21.134 -5.954 14.383 1.00 91.38 133 LEU A N 1
ATOM 1022 C CA . LEU A 1 133 ? -20.384 -6.156 15.619 1.00 91.38 133 LEU A CA 1
ATOM 1023 C C . LEU A 1 133 ? -19.469 -4.969 15.897 1.00 91.38 133 LEU A C 1
ATOM 1025 O O . LEU A 1 133 ? -18.740 -4.511 15.015 1.00 91.38 133 LEU A O 1
ATOM 1029 N N . LEU A 1 134 ? -19.458 -4.512 17.144 1.00 92.19 134 LEU A N 1
ATOM 1030 C CA . LEU A 1 134 ? -18.493 -3.539 17.624 1.00 92.19 134 LEU A CA 1
ATOM 1031 C C . LEU A 1 134 ? -17.105 -4.190 17.678 1.00 92.19 134 LEU A C 1
ATOM 1033 O O . LEU A 1 134 ? -16.856 -5.072 18.502 1.00 92.19 134 LEU A O 1
ATOM 1037 N N . ILE A 1 135 ? -16.194 -3.722 16.827 1.00 92.25 135 ILE A N 1
ATOM 1038 C CA . ILE A 1 135 ? -14.822 -4.242 16.722 1.00 92.25 135 ILE A CA 1
ATOM 1039 C C . ILE A 1 135 ? -13.788 -3.344 17.406 1.00 92.25 135 ILE A C 1
ATOM 1041 O O . ILE A 1 135 ? -12.652 -3.759 17.621 1.00 92.25 135 ILE A O 1
ATOM 1045 N N . GLY A 1 136 ? -14.161 -2.114 17.764 1.00 91.94 136 GLY A N 1
ATOM 1046 C CA . GLY A 1 136 ? -13.276 -1.212 18.490 1.00 91.94 136 GLY A CA 1
ATOM 1047 C C . GLY A 1 136 ? -13.681 0.248 18.378 1.00 91.94 136 GLY A C 1
ATOM 1048 O O . GLY A 1 136 ? -14.839 0.584 18.137 1.00 91.94 136 GLY A O 1
ATOM 1049 N N . ARG A 1 137 ? -12.698 1.128 18.561 1.00 91.12 137 ARG A N 1
ATOM 1050 C CA . ARG A 1 137 ? -12.857 2.579 18.477 1.00 91.12 137 ARG A CA 1
ATOM 1051 C C . ARG A 1 137 ? -11.721 3.157 17.651 1.00 91.12 137 ARG A C 1
ATOM 1053 O O . ARG A 1 137 ? -10.562 2.804 17.863 1.00 91.12 137 ARG A O 1
ATOM 1060 N N . ASP A 1 138 ? -12.048 4.056 16.736 1.00 91.19 138 ASP A N 1
ATOM 1061 C CA . ASP A 1 138 ? -11.037 4.820 16.025 1.00 91.19 138 ASP A CA 1
ATOM 1062 C C . ASP A 1 138 ? -10.308 5.736 17.011 1.00 91.19 138 ASP A C 1
ATOM 1064 O O . ASP A 1 138 ? -10.919 6.571 17.681 1.00 91.19 138 ASP A O 1
ATOM 1068 N N . ARG A 1 139 ? -8.985 5.587 17.090 1.00 87.06 139 ARG A N 1
ATOM 1069 C CA . ARG A 1 139 ? -8.136 6.368 17.992 1.00 87.06 139 ARG A CA 1
ATOM 1070 C C . ARG A 1 139 ? -8.155 7.860 17.658 1.00 87.06 139 ARG A C 1
ATOM 1072 O O . ARG A 1 139 ? -7.946 8.666 18.557 1.00 87.06 139 ARG A O 1
ATOM 1079 N N . LYS A 1 140 ? -8.377 8.226 16.391 1.00 88.44 140 LYS A N 1
ATOM 1080 C CA . LYS A 1 140 ? -8.350 9.626 15.947 1.00 88.44 140 LYS A CA 1
ATOM 1081 C C . LYS A 1 140 ? -9.689 10.318 16.163 1.00 88.44 140 LYS A C 1
ATOM 1083 O O . LYS A 1 140 ? -9.740 11.351 16.817 1.00 88.44 140 LYS A O 1
ATOM 1088 N N . SER A 1 141 ? -10.766 9.760 15.611 1.00 88.69 141 SER A N 1
ATOM 1089 C CA . SER A 1 141 ? -12.095 10.381 15.697 1.00 88.69 141 SER A CA 1
ATOM 1090 C C . SER A 1 141 ? -12.859 10.043 16.976 1.00 88.69 141 SER A C 1
ATOM 1092 O O . SER A 1 141 ? -13.883 10.661 17.255 1.00 88.69 141 SER A O 1
ATOM 1094 N N . GLY A 1 142 ? -12.421 9.032 17.732 1.00 90.00 142 GLY A N 1
ATOM 1095 C CA . GLY A 1 142 ? -13.128 8.531 18.909 1.00 90.00 142 GLY A CA 1
ATOM 1096 C C . GLY A 1 142 ? -14.418 7.769 18.590 1.00 90.00 142 GLY A C 1
ATOM 1097 O O . GLY A 1 142 ? -15.088 7.314 19.522 1.00 90.00 142 GLY A O 1
ATOM 1098 N N . LYS A 1 143 ? -14.769 7.610 17.306 1.00 91.38 143 LYS A N 1
ATOM 1099 C CA . LYS A 1 143 ? -15.977 6.911 16.857 1.00 91.38 143 LYS A CA 1
ATOM 1100 C C . LYS A 1 143 ? -15.846 5.404 17.033 1.00 91.38 143 LYS A C 1
ATOM 1102 O O . LYS A 1 143 ? -14.761 4.842 16.893 1.00 91.38 143 LYS A O 1
ATOM 1107 N N . LEU A 1 144 ? -16.964 4.754 17.331 1.00 92.50 144 LEU A N 1
ATOM 1108 C CA . LEU A 1 144 ? -17.041 3.298 17.384 1.00 92.50 144 LEU A CA 1
ATOM 1109 C C . LEU A 1 144 ? -16.894 2.721 15.973 1.00 92.50 144 LEU A C 1
ATOM 1111 O O . LEU A 1 144 ? -17.454 3.264 15.026 1.00 92.50 144 LEU A O 1
ATOM 1115 N N . LEU A 1 145 ? -16.127 1.642 15.852 1.00 93.06 145 LEU A N 1
ATOM 1116 C CA . LEU A 1 145 ? -15.917 0.913 14.608 1.00 93.06 145 LEU A CA 1
ATOM 1117 C C . LEU A 1 145 ? -16.757 -0.356 14.633 1.00 93.06 145 LEU A C 1
ATOM 1119 O O . LEU A 1 145 ? -16.646 -1.155 15.569 1.00 93.06 145 LEU A O 1
ATOM 1123 N N . ARG A 1 146 ? -17.570 -0.543 13.599 1.00 92.50 146 ARG A N 1
ATOM 1124 C CA . ARG A 1 146 ? -18.504 -1.655 13.465 1.00 92.50 146 ARG A CA 1
ATOM 1125 C C . ARG A 1 146 ? -18.262 -2.423 12.179 1.00 92.50 146 ARG A C 1
ATOM 1127 O O . ARG A 1 146 ? -17.929 -1.845 11.145 1.00 92.50 146 ARG A O 1
ATOM 1134 N N . TYR A 1 147 ? -18.420 -3.737 12.260 1.00 91.31 147 TYR A N 1
ATOM 1135 C CA . TYR A 1 147 ? -18.256 -4.643 11.135 1.00 91.31 147 TYR A CA 1
ATOM 1136 C C . TYR A 1 147 ? -19.533 -5.456 10.919 1.00 91.31 147 TYR A C 1
ATOM 1138 O O . TYR A 1 147 ? -19.906 -6.281 11.752 1.00 91.31 147 TYR A O 1
ATOM 1146 N N . ALA A 1 148 ? -20.186 -5.218 9.783 1.00 88.62 148 ALA A N 1
ATOM 1147 C CA . ALA A 1 148 ? -21.413 -5.898 9.363 1.00 88.62 148 ALA A CA 1
ATOM 1148 C C . ALA A 1 148 ? -21.173 -6.959 8.268 1.00 88.62 148 ALA A C 1
ATOM 1150 O O . ALA A 1 148 ? -22.116 -7.413 7.626 1.00 88.62 148 ALA A O 1
ATOM 1151 N N . GLY A 1 149 ? -19.913 -7.317 7.997 1.00 86.12 149 GLY A N 1
ATOM 1152 C CA . GLY A 1 149 ? -19.578 -8.312 6.977 1.00 86.12 149 GLY A CA 1
ATOM 1153 C C . GLY A 1 149 ? -19.781 -9.758 7.453 1.00 86.12 149 GLY A C 1
ATOM 1154 O O . GLY A 1 149 ? -19.953 -10.002 8.647 1.00 86.12 149 GLY A O 1
ATOM 1155 N N . PRO A 1 150 ? -19.707 -10.741 6.540 1.00 83.12 150 PRO A N 1
ATOM 1156 C CA . PRO A 1 150 ? -20.024 -12.149 6.808 1.00 83.12 150 PRO A CA 1
ATOM 1157 C C . PRO A 1 150 ? -18.934 -12.914 7.592 1.00 83.12 150 PRO A C 1
ATOM 1159 O O . PRO A 1 150 ? -18.863 -14.137 7.518 1.00 83.12 150 PRO A O 1
ATOM 1162 N N . SER A 1 151 ? -18.041 -12.227 8.305 1.00 83.69 151 SER A N 1
ATOM 1163 C CA . SER A 1 151 ? -16.871 -12.834 8.958 1.00 83.69 151 SER A CA 1
ATOM 1164 C C . SER A 1 151 ? -17.020 -12.938 10.476 1.00 83.69 151 SER A C 1
ATOM 1166 O O . SER A 1 151 ? -17.740 -12.167 11.107 1.00 83.69 151 SER A O 1
ATOM 1168 N N . HIS A 1 152 ? -16.295 -13.884 11.075 1.00 88.25 152 HIS A N 1
ATOM 1169 C CA . HIS A 1 152 ? -16.222 -14.050 12.526 1.00 88.25 152 HIS A CA 1
ATOM 1170 C C . HIS A 1 152 ? -15.263 -13.043 13.175 1.00 88.25 152 HIS A C 1
ATOM 1172 O O . HIS A 1 152 ? -14.286 -12.610 12.562 1.00 88.25 152 HIS A O 1
ATOM 1178 N N . LEU A 1 153 ? -15.518 -12.712 14.443 1.00 88.88 153 LEU A N 1
ATOM 1179 C CA . LEU A 1 153 ? -14.661 -11.847 15.252 1.00 88.88 153 LEU A CA 1
ATOM 1180 C C . LEU A 1 153 ? -13.872 -12.679 16.269 1.00 88.88 153 LEU A C 1
ATOM 1182 O O . LEU A 1 153 ? -14.459 -13.384 17.087 1.00 88.88 153 LEU A O 1
ATOM 1186 N N . LEU A 1 154 ? -12.545 -12.542 16.256 1.00 91.88 154 LEU A N 1
ATOM 1187 C CA . LEU A 1 154 ? -11.653 -13.099 17.271 1.00 91.88 154 LEU A CA 1
ATOM 1188 C C . LEU A 1 154 ? -11.013 -11.960 18.067 1.00 91.88 154 LEU A C 1
ATOM 1190 O O . LEU A 1 154 ? -10.285 -11.136 17.516 1.00 91.88 154 LEU A O 1
ATOM 1194 N N . THR A 1 155 ? -11.255 -11.927 19.376 1.00 90.50 155 THR A N 1
ATOM 1195 C CA . THR A 1 155 ? -10.630 -10.958 20.284 1.00 90.50 155 THR A CA 1
ATOM 1196 C C . THR A 1 155 ? -9.595 -11.653 21.153 1.00 90.50 155 THR A C 1
ATOM 1198 O O . THR A 1 155 ? -9.936 -12.435 22.040 1.00 90.50 155 THR A O 1
ATOM 1201 N N . ILE A 1 156 ? -8.322 -11.329 20.931 1.00 91.31 156 ILE A N 1
ATOM 1202 C CA . ILE A 1 156 ? -7.207 -11.806 21.751 1.00 91.31 156 ILE A CA 1
ATOM 1203 C C . ILE A 1 156 ? -6.793 -10.673 22.681 1.00 91.31 156 ILE A C 1
ATOM 1205 O O . ILE A 1 156 ? -6.382 -9.606 22.233 1.00 91.31 156 ILE A O 1
ATOM 1209 N N . ALA A 1 157 ? -6.915 -10.901 23.985 1.00 90.50 157 ALA A N 1
ATOM 1210 C CA . ALA A 1 157 ? -6.538 -9.922 24.990 1.00 90.50 157 ALA A CA 1
ATOM 1211 C C . ALA A 1 157 ? -6.080 -10.631 26.280 1.00 90.50 157 ALA A C 1
ATOM 1213 O O . ALA A 1 157 ? -6.772 -11.557 26.729 1.00 90.50 157 ALA A O 1
ATOM 1214 N N . PRO A 1 158 ? -4.969 -10.195 26.910 1.00 91.12 158 PRO A N 1
ATOM 1215 C CA . PRO A 1 158 ? -4.520 -10.736 28.194 1.00 91.12 158 PRO A CA 1
ATOM 1216 C C . PRO A 1 158 ? -5.559 -10.581 29.320 1.00 91.12 158 PRO A C 1
ATOM 1218 O O . PRO A 1 158 ? -6.592 -9.922 29.181 1.00 91.12 158 PRO A O 1
ATOM 1221 N N . THR A 1 159 ? -5.318 -11.183 30.484 1.00 89.12 159 THR A N 1
ATOM 1222 C CA . THR A 1 159 ? -6.191 -10.955 31.648 1.00 89.12 159 THR A CA 1
ATOM 1223 C C . THR A 1 159 ? -6.148 -9.491 32.085 1.00 89.12 159 THR A C 1
ATOM 1225 O O . THR A 1 159 ? -5.088 -8.877 32.055 1.00 89.12 159 THR A O 1
ATOM 1228 N N . ARG A 1 160 ? -7.288 -8.953 32.546 1.00 87.00 160 ARG A N 1
ATOM 1229 C CA . ARG A 1 160 ? -7.431 -7.575 33.065 1.00 87.00 160 ARG A CA 1
ATOM 1230 C C . ARG A 1 160 ? -7.173 -6.440 32.055 1.00 87.00 160 ARG A C 1
ATOM 1232 O O . ARG A 1 160 ? -7.096 -5.291 32.456 1.00 87.00 160 ARG A O 1
ATOM 1239 N N . THR A 1 161 ? -7.146 -6.722 30.752 1.00 87.69 161 THR A N 1
ATOM 1240 C CA . THR A 1 161 ? -7.017 -5.698 29.688 1.00 87.69 161 THR A CA 1
ATOM 1241 C C . THR A 1 161 ? -8.356 -5.193 29.151 1.00 87.69 161 THR A C 1
ATOM 1243 O O . THR A 1 161 ? -8.406 -4.425 28.196 1.00 87.69 161 THR A O 1
ATOM 1246 N N . GLY A 1 162 ? -9.462 -5.627 29.762 1.00 88.38 162 GLY A N 1
ATOM 1247 C CA . GLY A 1 162 ? -10.781 -5.081 29.474 1.00 88.38 162 GLY A CA 1
ATOM 1248 C C . GLY A 1 162 ? -11.550 -5.737 28.327 1.00 88.38 162 GLY A C 1
ATOM 1249 O O . GLY A 1 162 ? -12.543 -5.159 27.911 1.00 88.38 162 GLY A O 1
ATOM 1250 N N . LYS A 1 163 ? -11.207 -6.949 27.850 1.00 92.12 163 LYS A N 1
ATOM 1251 C CA . LYS A 1 163 ? -12.022 -7.643 26.816 1.00 92.12 163 LYS A CA 1
ATOM 1252 C C . LYS A 1 163 ? -13.513 -7.758 27.162 1.00 92.12 163 LYS A C 1
ATOM 1254 O O . LYS A 1 163 ? -14.360 -7.672 26.279 1.00 92.12 163 LYS A O 1
ATOM 1259 N N . GLY A 1 164 ? -13.823 -7.912 28.454 1.00 91.06 164 GLY A N 1
ATOM 1260 C CA . GLY A 1 164 ? -15.190 -7.928 28.973 1.00 91.06 164 GLY A CA 1
ATOM 1261 C C . GLY A 1 164 ? -15.905 -6.604 28.718 1.00 91.06 164 GLY A C 1
ATOM 1262 O O . GLY A 1 164 ? -16.893 -6.557 27.997 1.00 91.06 164 GLY A O 1
ATOM 1263 N N . VAL A 1 165 ? -15.358 -5.515 29.259 1.00 91.56 165 VAL A N 1
ATOM 1264 C CA . VAL A 1 165 ? -15.975 -4.179 29.218 1.00 91.56 165 VAL A CA 1
ATOM 1265 C C . VAL A 1 165 ? -15.833 -3.464 27.871 1.00 91.56 165 VAL A C 1
ATOM 1267 O O . VAL A 1 165 ? -16.660 -2.626 27.540 1.00 91.56 165 VAL A O 1
ATOM 1270 N N . GLY A 1 166 ? -14.796 -3.779 27.093 1.00 88.81 166 GLY A N 1
ATOM 1271 C CA . GLY A 1 166 ? -14.466 -3.098 25.840 1.00 88.81 166 GLY A CA 1
ATOM 1272 C C . GLY A 1 166 ? -15.018 -3.771 24.586 1.00 88.81 166 GLY A C 1
ATOM 1273 O O . GLY A 1 166 ? -15.145 -3.110 23.559 1.00 88.81 166 GLY A O 1
ATOM 1274 N N . THR A 1 167 ? -15.360 -5.062 24.651 1.00 91.75 167 THR A N 1
ATOM 1275 C CA . THR A 1 167 ? -15.845 -5.806 23.477 1.00 91.75 167 THR A CA 1
ATOM 1276 C C . THR A 1 167 ? -17.039 -6.692 23.807 1.00 91.75 167 THR A C 1
ATOM 1278 O O . THR A 1 167 ? -18.071 -6.556 23.159 1.00 91.75 167 THR A O 1
ATOM 1281 N N . ILE A 1 168 ? -16.946 -7.564 24.817 1.00 93.81 168 ILE A N 1
ATOM 1282 C CA . ILE A 1 168 ? -17.974 -8.586 25.084 1.00 93.81 168 ILE A CA 1
ATOM 1283 C C . ILE A 1 168 ? -19.297 -7.959 25.545 1.00 93.81 168 ILE A C 1
ATOM 1285 O O . ILE A 1 168 ? -20.311 -8.117 24.874 1.00 93.81 168 ILE A O 1
ATOM 1289 N N . ILE A 1 169 ? -19.297 -7.230 26.664 1.00 95.25 169 ILE A N 1
ATOM 1290 C CA . ILE A 1 169 ? -20.505 -6.619 27.239 1.00 95.25 169 ILE A CA 1
ATOM 1291 C C . ILE A 1 169 ? -21.146 -5.621 26.261 1.00 95.25 169 ILE A C 1
ATOM 1293 O O . ILE A 1 169 ? -22.353 -5.731 26.052 1.00 95.25 169 ILE A O 1
ATOM 1297 N N . PRO A 1 170 ? -20.398 -4.702 25.610 1.00 93.81 170 PRO A N 1
ATOM 1298 C CA . PRO A 1 170 ? -20.981 -3.814 24.608 1.00 93.81 170 PRO A CA 1
ATOM 1299 C C . PRO A 1 170 ? -21.680 -4.565 23.473 1.00 93.81 170 PRO A C 1
ATOM 1301 O O . PRO A 1 170 ? -22.822 -4.245 23.168 1.00 93.81 170 PRO A O 1
ATOM 1304 N N . ASN A 1 171 ? -21.053 -5.600 22.899 1.00 93.69 171 ASN A N 1
ATOM 1305 C CA . ASN A 1 171 ? -21.692 -6.391 21.842 1.00 93.69 171 ASN A CA 1
ATOM 1306 C C . ASN A 1 171 ? -22.913 -7.168 22.353 1.00 93.69 171 ASN A C 1
ATOM 1308 O O . ASN A 1 171 ? -23.899 -7.277 21.636 1.00 93.69 171 ASN A O 1
ATOM 1312 N N . LEU A 1 172 ? -22.889 -7.687 23.584 1.00 94.62 172 LEU A N 1
ATOM 1313 C CA . LEU A 1 172 ? -24.053 -8.355 24.175 1.00 94.62 172 LEU A CA 1
ATOM 1314 C C . LEU A 1 172 ? -25.220 -7.398 24.425 1.00 94.62 172 LEU A C 1
ATOM 1316 O O . LEU A 1 172 ? -26.367 -7.826 24.384 1.00 94.62 172 LEU A O 1
ATOM 1320 N N . LEU A 1 173 ? -24.970 -6.127 24.716 1.00 93.00 173 LEU A N 1
ATOM 1321 C CA . LEU A 1 173 ? -26.048 -5.152 24.877 1.00 93.00 173 LEU A CA 1
ATOM 1322 C C . LEU A 1 173 ? -26.582 -4.686 23.523 1.00 93.00 173 LEU A C 1
ATOM 1324 O O . LEU A 1 173 ? -27.783 -4.545 23.354 1.00 93.00 173 LEU A O 1
ATOM 1328 N N . ASP A 1 174 ? -25.690 -4.484 22.565 1.00 90.06 174 ASP A N 1
ATOM 1329 C CA . ASP A 1 174 ? -25.998 -3.806 21.314 1.00 90.06 174 ASP A CA 1
ATOM 1330 C C . ASP A 1 174 ? -26.472 -4.750 20.195 1.00 90.06 174 ASP A C 1
ATOM 1332 O O . ASP A 1 174 ? -27.278 -4.351 19.358 1.00 90.06 174 ASP A O 1
ATOM 1336 N N . TYR A 1 175 ? -26.032 -6.015 20.184 1.00 89.94 175 TYR A N 1
ATOM 1337 C CA . TYR A 1 175 ? -26.439 -6.969 19.154 1.00 89.94 175 TYR A CA 1
ATOM 1338 C C . TYR A 1 175 ? -27.922 -7.359 19.307 1.00 89.94 175 TYR A C 1
ATOM 1340 O O . TYR A 1 175 ? -28.288 -7.968 20.325 1.00 89.94 175 TYR A O 1
ATOM 1348 N N . PRO A 1 176 ? -28.770 -7.082 18.294 1.00 86.81 176 PRO A N 1
ATOM 1349 C CA . PRO A 1 176 ? -30.221 -7.227 18.414 1.00 86.81 176 PRO A CA 1
ATOM 1350 C C . PRO A 1 176 ? -30.702 -8.682 18.336 1.00 86.81 176 PRO A C 1
ATOM 1352 O O . PRO A 1 176 ? -31.795 -8.991 18.800 1.00 86.81 176 PRO A O 1
ATOM 1355 N N . GLY A 1 177 ? -29.906 -9.581 17.751 1.00 87.62 177 GLY A N 1
ATOM 1356 C CA . GLY A 1 177 ? -30.274 -10.986 17.577 1.00 87.62 177 GLY A CA 1
ATOM 1357 C C . GLY A 1 177 ? -30.078 -11.832 18.837 1.00 87.62 177 GLY A C 1
ATOM 1358 O O . GLY A 1 177 ? -29.528 -11.382 19.844 1.00 87.62 177 GLY A O 1
ATOM 1359 N N . SER A 1 178 ? -30.493 -13.098 18.774 1.00 90.12 178 SER A N 1
ATOM 1360 C CA . SER A 1 178 ? -30.252 -14.089 19.830 1.00 90.12 178 SER A CA 1
ATOM 1361 C C . SER A 1 178 ? -28.758 -14.386 19.996 1.00 90.12 178 SER A C 1
ATOM 1363 O O . SER A 1 178 ? -27.999 -14.374 19.031 1.00 90.12 178 SER A O 1
ATOM 1365 N N . VAL A 1 179 ? -28.326 -14.671 21.229 1.00 91.75 179 VAL A N 1
ATOM 1366 C CA . VAL A 1 179 ? -26.921 -14.969 21.545 1.00 91.75 179 VAL A CA 1
ATOM 1367 C C . VAL A 1 179 ? -26.851 -16.144 22.508 1.00 91.75 179 VAL A C 1
ATOM 1369 O O . VAL A 1 179 ? -27.524 -16.143 23.537 1.00 91.75 179 VAL A O 1
ATOM 1372 N N . ILE A 1 180 ? -25.985 -17.104 22.196 1.00 93.69 180 ILE A N 1
ATOM 1373 C CA . ILE A 1 180 ? -25.532 -18.132 23.133 1.00 93.69 180 ILE A CA 1
ATOM 1374 C C . ILE A 1 180 ? -24.191 -17.658 23.697 1.00 93.69 180 ILE A C 1
ATOM 1376 O O . ILE A 1 180 ? -23.232 -17.471 22.951 1.00 93.69 180 ILE A O 1
ATOM 1380 N N . CYS A 1 181 ? -24.127 -17.431 25.010 1.00 93.44 181 CYS A N 1
ATOM 1381 C CA . CYS A 1 181 ? -22.916 -16.977 25.691 1.00 93.44 181 CYS A CA 1
ATOM 1382 C C . CYS A 1 181 ? -22.433 -18.047 26.668 1.00 93.44 181 CYS A C 1
ATOM 1384 O O . CYS A 1 181 ? -23.135 -18.382 27.619 1.00 93.44 181 CYS A O 1
ATOM 1386 N N . ILE A 1 182 ? -21.209 -18.537 26.471 1.00 95.75 182 ILE A N 1
ATOM 1387 C CA . ILE A 1 182 ? -20.531 -19.389 27.450 1.00 95.75 182 ILE A CA 1
ATOM 1388 C C . ILE A 1 182 ? -19.896 -18.469 28.494 1.00 95.75 182 ILE A C 1
ATOM 1390 O O . ILE A 1 182 ? -18.906 -17.793 28.222 1.00 95.75 182 ILE A O 1
ATOM 1394 N N . ASP A 1 183 ? -20.493 -18.412 29.681 1.00 94.81 183 ASP A N 1
ATOM 1395 C CA . ASP A 1 183 ? -20.091 -17.515 30.768 1.00 94.81 183 ASP A CA 1
ATOM 1396 C C . ASP A 1 183 ? -19.926 -18.297 32.081 1.00 94.81 183 ASP A C 1
ATOM 1398 O O . ASP A 1 183 ? -20.834 -18.308 32.912 1.00 94.81 183 ASP A O 1
ATOM 1402 N N . PRO A 1 184 ? -18.770 -18.958 32.298 1.00 92.75 184 PRO A N 1
ATOM 1403 C CA . PRO A 1 184 ? -18.546 -19.797 33.477 1.00 92.75 184 PRO A CA 1
ATOM 1404 C C . PRO A 1 184 ? -18.676 -19.057 34.816 1.00 92.75 184 PRO A C 1
ATOM 1406 O O . PRO A 1 184 ? -18.866 -19.692 35.848 1.00 92.75 184 PRO A O 1
ATOM 1409 N N . LYS A 1 185 ? -18.549 -17.723 34.819 1.00 92.56 185 LYS A N 1
ATOM 1410 C CA . LYS A 1 185 ? -18.646 -16.887 36.027 1.00 92.56 185 LYS A CA 1
ATOM 1411 C C . LYS A 1 185 ? -20.006 -16.202 36.189 1.00 92.56 185 LYS A C 1
ATOM 1413 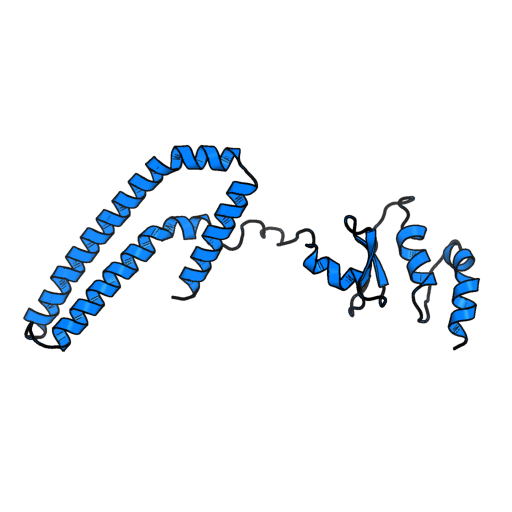O O . LYS A 1 185 ? -20.274 -15.610 37.237 1.00 92.56 185 LYS A O 1
ATOM 1418 N N . GLY A 1 186 ? -20.853 -16.241 35.163 1.00 94.12 186 GLY A N 1
ATOM 1419 C CA . GLY A 1 186 ? -22.139 -15.545 35.143 1.00 94.12 186 GLY A CA 1
ATOM 1420 C C . GLY A 1 186 ? -22.026 -14.013 35.196 1.00 94.12 186 GLY A C 1
ATOM 1421 O O . GLY A 1 186 ? -22.982 -13.351 35.602 1.00 94.12 186 GLY A O 1
ATOM 1422 N N . GLU A 1 187 ? -20.869 -13.430 34.872 1.00 95.06 187 GLU A N 1
ATOM 1423 C CA . GLU A 1 187 ? -20.650 -11.976 34.919 1.00 95.06 187 GLU A CA 1
ATOM 1424 C C . GLU A 1 187 ? -21.386 -11.269 33.773 1.00 95.06 187 GLU A C 1
ATOM 1426 O O . GLU A 1 187 ? -22.108 -10.293 33.993 1.00 95.06 187 GLU A O 1
ATOM 1431 N N . ASN A 1 188 ? -21.270 -11.799 32.555 1.00 95.31 188 ASN A N 1
ATOM 1432 C CA . ASN A 1 188 ? -21.906 -11.240 31.366 1.00 95.31 188 ASN A CA 1
ATOM 1433 C C . ASN A 1 188 ? -23.429 -11.339 31.473 1.00 95.31 188 ASN A C 1
ATOM 1435 O O . ASN A 1 188 ? -24.134 -10.367 31.186 1.00 95.31 188 ASN A O 1
ATOM 1439 N N . ALA A 1 189 ? -23.937 -12.491 31.918 1.00 94.00 189 ALA A N 1
ATOM 1440 C CA . ALA A 1 189 ? -25.369 -12.699 32.109 1.00 94.00 189 ALA A CA 1
ATOM 1441 C C . ALA A 1 189 ? -25.935 -11.713 33.141 1.00 94.00 189 ALA A C 1
ATOM 1443 O O . ALA A 1 189 ? -26.908 -11.017 32.863 1.00 94.00 189 ALA A O 1
ATOM 1444 N N . ARG A 1 190 ? -25.284 -11.571 34.300 1.00 95.19 190 ARG A N 1
ATOM 1445 C CA . ARG A 1 190 ? -25.730 -10.669 35.373 1.00 95.19 190 ARG A CA 1
ATOM 1446 C C . ARG A 1 190 ? -25.807 -9.208 34.934 1.00 95.19 190 ARG A C 1
ATOM 1448 O O . ARG A 1 190 ? -26.729 -8.506 35.338 1.00 95.19 190 ARG A O 1
ATOM 1455 N N . ILE A 1 191 ? -24.864 -8.764 34.104 1.00 95.38 191 ILE A N 1
ATOM 1456 C CA . ILE A 1 191 ? -24.803 -7.382 33.609 1.00 95.38 191 ILE A CA 1
ATOM 1457 C C . ILE A 1 191 ? -25.827 -7.141 32.491 1.00 95.38 191 ILE A C 1
ATOM 1459 O O . ILE A 1 191 ? -26.455 -6.085 32.448 1.00 95.38 191 ILE A O 1
ATOM 1463 N N . THR A 1 192 ? -26.012 -8.102 31.581 1.00 96.06 192 THR A N 1
ATOM 1464 C CA . THR A 1 192 ? -26.746 -7.870 30.321 1.00 96.06 192 THR A CA 1
ATOM 1465 C C . THR A 1 192 ? -28.170 -8.429 30.297 1.00 96.06 192 THR A C 1
ATOM 1467 O O . THR A 1 192 ? -28.965 -8.006 29.456 1.00 96.06 192 THR A O 1
ATOM 1470 N N . ALA A 1 193 ? -28.539 -9.318 31.230 1.00 92.31 193 ALA A N 1
ATOM 1471 C CA . ALA A 1 193 ? -29.816 -10.041 31.211 1.00 92.31 193 ALA A CA 1
ATOM 1472 C C . ALA A 1 193 ? -31.045 -9.128 31.165 1.00 92.31 193 ALA A C 1
ATOM 1474 O O . ALA A 1 193 ? -31.956 -9.388 30.384 1.00 92.31 193 ALA A O 1
ATOM 1475 N N . ARG A 1 194 ? -31.077 -8.046 31.960 1.00 90.81 194 ARG A N 1
ATOM 1476 C CA . ARG A 1 194 ? -32.222 -7.115 31.961 1.00 90.81 194 ARG A CA 1
ATOM 1477 C C . ARG A 1 194 ? -32.426 -6.464 30.598 1.00 90.81 194 ARG A C 1
ATOM 1479 O O . ARG A 1 194 ? -33.550 -6.420 30.119 1.00 90.81 194 ARG A O 1
ATOM 1486 N N . HIS 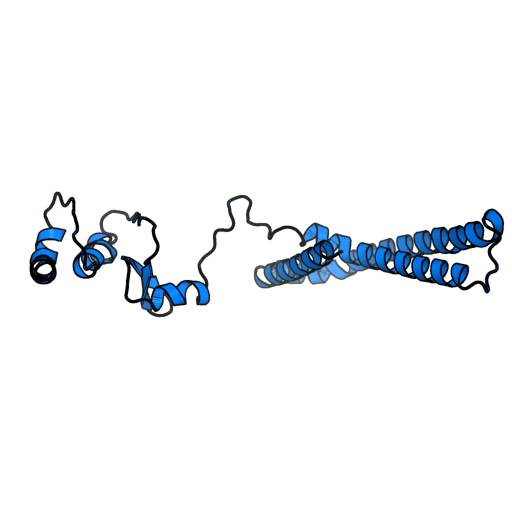A 1 195 ? -31.349 -5.980 29.981 1.00 91.31 195 HIS A N 1
ATOM 1487 C CA . HIS A 1 195 ? -31.427 -5.335 28.674 1.00 91.31 195 HIS A CA 1
ATOM 1488 C C . HIS A 1 195 ? -31.849 -6.340 27.599 1.00 91.31 195 HIS A C 1
ATOM 1490 O O . HIS A 1 195 ? -32.827 -6.119 26.890 1.00 91.31 195 HIS A O 1
ATOM 1496 N N . ARG A 1 196 ? -31.178 -7.498 27.544 1.00 89.44 196 ARG A N 1
ATOM 1497 C CA . ARG A 1 196 ? -31.467 -8.518 26.531 1.00 89.44 196 ARG A CA 1
ATOM 1498 C C . ARG A 1 196 ? -32.860 -9.125 26.691 1.00 89.44 196 ARG A C 1
ATOM 1500 O O . ARG A 1 196 ? -33.518 -9.334 25.687 1.00 89.44 196 ARG A O 1
ATOM 1507 N N . GLY A 1 197 ? -33.347 -9.338 27.916 1.00 84.69 197 GLY A N 1
ATOM 1508 C CA . GLY A 1 197 ? -34.673 -9.913 28.178 1.00 84.69 197 GLY A CA 1
ATOM 1509 C C . GLY A 1 197 ? -35.857 -9.036 27.752 1.00 84.69 197 GLY A C 1
ATOM 1510 O O . GLY A 1 197 ? -36.951 -9.557 27.543 1.00 84.69 197 GLY A O 1
ATOM 1511 N N . VAL A 1 198 ? -35.651 -7.723 27.604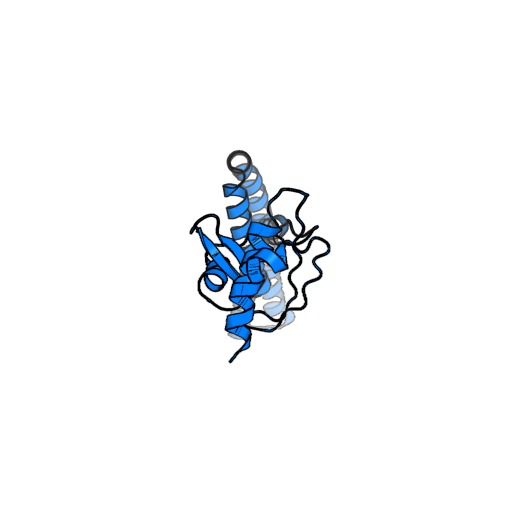 1.00 71.56 198 VAL A N 1
ATOM 1512 C CA . VAL A 1 198 ? -36.652 -6.796 27.046 1.00 71.56 198 VAL A CA 1
ATOM 1513 C C . VAL A 1 198 ? -36.603 -6.810 25.516 1.00 71.56 198 VAL A C 1
ATOM 1515 O O . VAL A 1 198 ? -37.649 -6.787 24.870 1.00 71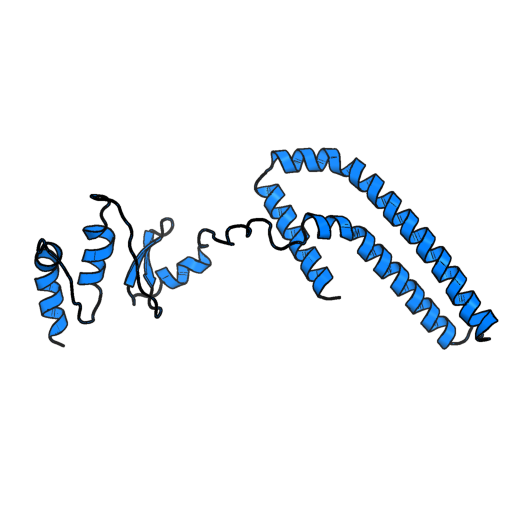.56 198 VAL A O 1
ATOM 1518 N N . THR A 1 199 ? -35.405 -6.901 24.936 1.00 60.22 199 THR A N 1
ATOM 1519 C CA . THR A 1 199 ? -35.190 -6.877 23.481 1.00 60.22 199 THR A CA 1
ATOM 1520 C C . THR A 1 199 ? -35.703 -8.139 22.776 1.00 60.22 199 THR A C 1
ATOM 1522 O O . THR A 1 199 ? -36.206 -8.031 21.664 1.00 60.22 199 THR A O 1
ATOM 1525 N N . THR A 1 200 ? -35.676 -9.318 23.413 1.00 55.19 200 THR A N 1
ATOM 1526 C CA . THR A 1 200 ? -36.157 -10.583 22.807 1.00 55.19 200 THR A CA 1
ATOM 1527 C C . THR A 1 200 ? -37.683 -10.748 22.742 1.00 55.19 200 THR A C 1
ATOM 1529 O O . THR A 1 200 ? -38.149 -11.814 22.349 1.00 55.19 200 THR A O 1
ATOM 1532 N N . ARG A 1 201 ? -38.479 -9.756 23.169 1.00 49.66 201 ARG A N 1
ATOM 1533 C CA . ARG A 1 201 ? -39.959 -9.827 23.169 1.00 49.66 201 ARG A CA 1
ATOM 1534 C C . ARG A 1 201 ? -40.632 -9.190 21.941 1.00 49.66 201 ARG A C 1
ATOM 1536 O O . ARG A 1 201 ? -41.842 -8.980 21.973 1.00 49.66 201 ARG A O 1
ATOM 1543 N N . LYS A 1 202 ? -39.881 -8.870 20.890 1.00 43.44 202 LYS A N 1
ATOM 1544 C CA . LYS A 1 202 ? -40.421 -8.509 19.570 1.00 43.44 202 LYS A CA 1
ATOM 1545 C C . LYS A 1 202 ? -40.200 -9.653 18.597 1.00 43.44 202 LYS A C 1
ATOM 1547 O O . LYS A 1 202 ? -41.089 -9.834 17.743 1.00 43.44 202 LYS A O 1
#

Sequence (202 aa):
MMEWFRQLGRAIRNLARIARTNPIWAITALVVSPVALIRHLFGVLVLFLITALVLGLGVPLILGKLLGLPRDSNIYQIVMMLTGLVIFLVTLRALFQPLILRYGGPAGDDTHGSARFATDRETKPLAQNGDGLLIGRDRKSGKLLRYAGPSHLLTIAPTRTGKGVGTIIPNLLDYPGSVICIDPKGENARITARHRGVTTRK